Protein AF-C1DAH1-F1 (afdb_monomer)

Mean predicted aligned error: 14.88 Å

Foldseek 3Di:
DDDPDPCVVVVVVVPDDDDDDDDDPPPPVCVVVVCCPPPPNCVPPPDDPPPPVVVVVPPVDPDPPPPPQDPVNVVVVVVVVVVVVVLVVLLCVLLPPQDLADDVPDQLEDPQLLLQCVLQLCLLLVQDPPVDPCLSVQLSVLLRVVLNPDPSVVSNVSSVLSSCCSRVCCCCVVLVADRSVPRDSVSSNSSLVSLCPDPDVVSNVSSVSSSCSSCCSQLVDPVNCVSSVHPHDPVVVVVVVVPD

Structure (mmCIF, N/CA/C/O backbone):
data_AF-C1DAH1-F1
#
_entry.id   AF-C1DAH1-F1
#
loop_
_atom_site.group_PDB
_atom_site.id
_atom_site.type_symbol
_atom_site.label_atom_id
_atom_site.label_alt_id
_atom_site.label_comp_id
_atom_site.label_asym_id
_atom_site.label_entity_id
_atom_site.label_seq_id
_atom_site.pdbx_PDB_ins_code
_atom_site.Cartn_x
_atom_site.Cartn_y
_atom_site.Cartn_z
_atom_site.occupancy
_atom_site.B_iso_or_equiv
_atom_site.auth_seq_id
_atom_site.auth_comp_id
_atom_site.auth_asym_id
_atom_site.auth_atom_id
_atom_site.pdbx_PDB_model_num
ATOM 1 N N . MET A 1 1 ? -28.171 4.645 -11.385 1.00 35.56 1 MET A N 1
ATOM 2 C CA . MET A 1 1 ? -27.123 5.383 -10.639 1.00 35.56 1 MET A CA 1
ATOM 3 C C . MET A 1 1 ? -25.796 5.189 -11.363 1.00 35.56 1 MET A C 1
ATOM 5 O O . MET A 1 1 ? -25.385 4.038 -11.491 1.00 35.56 1 MET A O 1
ATOM 9 N N . PRO A 1 2 ? -25.171 6.231 -11.937 1.00 39.50 2 PRO A N 1
ATOM 10 C CA . PRO A 1 2 ? -24.043 6.023 -12.833 1.00 39.50 2 PRO A CA 1
ATOM 11 C C . PRO A 1 2 ? -22.777 5.711 -12.028 1.00 39.50 2 PRO A C 1
ATOM 13 O O . PRO A 1 2 ? -22.355 6.474 -11.161 1.00 39.50 2 PRO A O 1
ATOM 16 N N . ARG A 1 3 ? -22.179 4.554 -12.320 1.00 40.88 3 ARG A N 1
ATOM 17 C CA . ARG A 1 3 ? -20.854 4.149 -11.847 1.00 40.88 3 ARG A CA 1
ATOM 18 C C . ARG A 1 3 ? -19.829 5.119 -12.437 1.00 40.88 3 ARG A C 1
ATOM 20 O O . ARG A 1 3 ? -19.580 5.081 -13.638 1.00 40.88 3 ARG A O 1
ATOM 27 N N . THR A 1 4 ? -19.234 5.979 -11.614 1.00 41.09 4 THR A N 1
ATOM 28 C CA . THR A 1 4 ? -18.055 6.759 -12.014 1.00 41.09 4 THR A CA 1
ATOM 29 C C . THR A 1 4 ? -16.872 5.806 -12.167 1.00 41.09 4 THR A C 1
ATOM 31 O O . THR A 1 4 ? -16.157 5.497 -11.216 1.00 41.09 4 THR A O 1
ATOM 34 N N . THR A 1 5 ? -16.708 5.280 -13.379 1.00 48.88 5 THR A N 1
ATOM 35 C CA . THR A 1 5 ? -15.486 4.629 -13.858 1.00 48.88 5 THR A CA 1
ATOM 36 C C . THR A 1 5 ? -14.329 5.635 -13.844 1.00 48.88 5 THR A C 1
ATOM 38 O O . THR A 1 5 ? -14.557 6.841 -13.949 1.00 48.88 5 THR A O 1
ATOM 41 N N . CYS A 1 6 ? -13.078 5.151 -13.804 1.00 50.09 6 CYS A N 1
ATOM 42 C CA . CYS A 1 6 ? -11.819 5.921 -13.935 1.00 50.09 6 CYS A CA 1
ATOM 43 C C . CYS A 1 6 ? -11.732 6.872 -15.156 1.00 50.09 6 CYS A C 1
ATOM 45 O O . CYS A 1 6 ? -10.712 7.516 -15.381 1.00 50.09 6 CYS A O 1
ATOM 47 N N . ARG A 1 7 ? -12.793 6.969 -15.960 1.00 42.25 7 ARG A N 1
ATOM 48 C CA . ARG A 1 7 ? -12.894 7.687 -17.227 1.00 42.25 7 ARG A CA 1
ATOM 49 C C . ARG A 1 7 ? -13.099 9.201 -17.080 1.00 42.25 7 ARG A C 1
ATOM 51 O O . ARG A 1 7 ? -12.910 9.912 -18.058 1.00 42.25 7 ARG A O 1
ATOM 58 N N . SER A 1 8 ? -13.389 9.725 -15.885 1.00 35.88 8 SER A N 1
ATOM 59 C CA . SER A 1 8 ? -13.494 11.187 -15.684 1.00 35.88 8 SER A CA 1
ATOM 60 C C . SER A 1 8 ? -12.145 11.930 -15.730 1.00 35.88 8 SER A C 1
ATOM 62 O O . SER A 1 8 ? -12.124 13.149 -15.602 1.00 35.88 8 SER A O 1
ATOM 64 N N . ALA A 1 9 ? -11.026 11.223 -15.929 1.00 38.41 9 ALA A N 1
ATOM 65 C CA . ALA A 1 9 ? -9.720 11.828 -16.200 1.00 38.41 9 ALA A CA 1
ATOM 66 C C . ALA A 1 9 ? -9.474 12.095 -17.703 1.00 38.41 9 ALA A C 1
ATOM 68 O O . ALA A 1 9 ? -8.612 12.894 -18.046 1.00 38.41 9 ALA A O 1
ATOM 69 N N . ALA A 1 10 ? -10.240 11.475 -18.612 1.00 34.94 10 ALA A N 1
ATOM 70 C CA . ALA A 1 10 ? -10.037 11.627 -20.058 1.00 34.94 10 ALA A CA 1
ATOM 71 C C . ALA A 1 10 ? -10.672 12.909 -20.636 1.00 34.94 10 ALA A C 1
ATOM 73 O O . ALA A 1 10 ? -10.224 13.414 -21.662 1.00 34.94 10 ALA A O 1
ATOM 74 N N . SER A 1 11 ? -11.689 13.472 -19.978 1.00 35.47 11 SER A N 1
ATOM 75 C CA . SER A 1 11 ? -12.236 14.799 -20.306 1.00 35.47 11 SER A CA 1
ATOM 76 C C . SER A 1 11 ? -11.353 15.940 -19.789 1.00 35.47 11 SER A C 1
ATOM 78 O O . SER A 1 11 ? -11.315 16.994 -20.415 1.00 35.47 11 SER A O 1
ATOM 80 N N . ALA A 1 12 ? -10.577 15.714 -18.724 1.00 36.00 12 ALA A N 1
ATOM 81 C CA . ALA A 1 12 ? -9.594 16.678 -18.225 1.00 36.00 12 ALA A CA 1
ATOM 82 C C . ALA A 1 12 ? -8.364 16.815 -19.143 1.00 36.00 12 ALA A C 1
ATOM 84 O O . ALA A 1 12 ? -7.709 17.848 -19.122 1.00 36.00 12 ALA A O 1
ATOM 85 N N . LEU A 1 13 ? -8.077 15.817 -19.988 1.00 37.50 13 LEU A N 1
ATOM 86 C CA . LEU A 1 13 ? -6.920 15.814 -20.896 1.00 37.50 13 LEU A CA 1
ATOM 87 C C . LEU A 1 13 ? -7.170 16.507 -22.248 1.00 37.50 13 LEU A C 1
ATOM 89 O O . LEU A 1 13 ? -6.223 16.751 -22.983 1.00 37.50 13 LEU A O 1
ATOM 93 N N . ARG A 1 14 ? -8.418 16.875 -22.576 1.00 37.31 14 ARG A N 1
ATOM 94 C CA . ARG A 1 14 ? -8.735 17.678 -23.777 1.00 37.31 14 ARG A CA 1
ATOM 95 C C . ARG A 1 14 ? -8.700 19.193 -23.542 1.00 37.31 14 ARG A C 1
ATOM 97 O O . ARG A 1 14 ? -8.846 19.947 -24.494 1.00 37.31 14 ARG A O 1
ATOM 104 N N . ALA A 1 15 ? -8.496 19.628 -22.298 1.00 34.19 15 ALA A N 1
ATOM 105 C CA . ALA A 1 15 ? -8.391 21.037 -21.909 1.00 34.19 15 ALA A CA 1
ATOM 106 C C . ALA A 1 15 ? -6.936 21.516 -21.719 1.00 34.19 15 ALA A C 1
ATOM 108 O O . ALA A 1 15 ? -6.709 22.657 -21.327 1.00 34.19 15 ALA A O 1
ATOM 109 N N . TRP A 1 16 ? -5.945 20.657 -21.981 1.00 30.38 16 TRP A N 1
ATOM 110 C CA . TRP A 1 16 ? -4.530 21.006 -21.867 1.00 30.38 16 TRP A CA 1
ATOM 111 C C . TRP A 1 16 ? -4.066 21.652 -23.173 1.00 30.38 16 TRP A C 1
ATOM 113 O O . TRP A 1 16 ? -3.585 20.985 -24.086 1.00 30.38 16 TRP A O 1
ATOM 123 N N . GLY A 1 17 ? -4.282 22.965 -23.270 1.00 34.38 17 GLY A N 1
ATOM 124 C CA . GLY A 1 17 ? -3.568 23.820 -24.217 1.00 34.38 17 GLY A CA 1
ATOM 125 C C . GLY A 1 17 ? -2.068 23.906 -23.883 1.00 34.38 17 GLY A C 1
ATOM 126 O O . GLY A 1 17 ? -1.638 23.391 -22.847 1.00 34.38 17 GLY A O 1
ATOM 127 N N . PRO A 1 18 ? -1.259 24.540 -24.753 1.00 29.52 18 PRO A N 1
ATOM 128 C CA . PRO A 1 18 ? 0.196 24.572 -24.623 1.00 29.52 18 PRO A CA 1
ATOM 129 C C . PRO A 1 18 ? 0.635 25.145 -23.271 1.00 29.52 18 PRO A C 1
ATOM 131 O O . PRO A 1 18 ? 0.098 26.147 -22.791 1.00 29.52 18 PRO A O 1
ATOM 134 N N . ILE A 1 19 ? 1.616 24.475 -22.663 1.00 38.69 19 ILE A N 1
ATOM 135 C CA . ILE A 1 19 ? 2.128 24.751 -21.320 1.00 38.69 19 ILE A CA 1
ATOM 136 C C . ILE A 1 19 ? 2.818 26.115 -21.332 1.00 38.69 19 ILE A C 1
ATOM 138 O O . ILE A 1 19 ? 3.983 26.249 -21.689 1.00 38.69 19 ILE A O 1
ATOM 142 N N . THR A 1 20 ? 2.078 27.138 -20.923 1.00 30.84 20 THR A N 1
ATOM 143 C CA . THR A 1 20 ? 2.639 28.408 -20.473 1.00 30.84 20 THR A CA 1
ATOM 144 C C . THR A 1 20 ? 2.372 28.524 -18.982 1.00 30.84 20 THR A C 1
ATOM 146 O O . THR A 1 20 ? 1.257 28.316 -18.504 1.00 30.84 20 THR A O 1
ATOM 149 N N . ALA A 1 21 ? 3.441 28.781 -18.236 1.00 35.91 21 ALA A N 1
ATOM 150 C CA . ALA A 1 21 ? 3.431 28.881 -16.791 1.00 35.91 21 ALA A CA 1
ATOM 151 C C . ALA A 1 21 ? 2.471 29.990 -16.327 1.00 35.91 21 ALA A C 1
ATOM 153 O O . ALA A 1 21 ? 2.740 31.177 -16.505 1.00 35.91 21 ALA A O 1
ATOM 154 N N . ARG A 1 22 ? 1.360 29.602 -15.694 1.00 28.16 22 ARG A N 1
ATOM 155 C CA . ARG A 1 22 ? 0.566 30.466 -14.814 1.00 28.16 22 ARG A CA 1
ATOM 156 C C . ARG A 1 22 ? 0.182 29.701 -13.542 1.00 28.16 22 ARG A C 1
ATOM 158 O O . ARG A 1 22 ? -0.128 28.513 -13.627 1.00 28.16 22 ARG A O 1
ATOM 165 N N . PRO A 1 23 ? 0.231 30.353 -12.366 1.00 39.88 23 PRO A N 1
ATOM 166 C CA . PRO A 1 23 ? 0.010 29.710 -11.081 1.00 39.88 23 PRO A CA 1
ATOM 167 C C . PRO A 1 23 ? -1.493 29.511 -10.874 1.00 39.88 23 PRO A C 1
ATOM 169 O O . PRO A 1 23 ? -2.259 30.469 -10.872 1.00 39.88 23 PRO A O 1
ATOM 172 N N . GLY A 1 24 ? -1.919 28.262 -10.726 1.00 28.97 24 GLY A N 1
ATOM 173 C CA . GLY A 1 24 ? -3.328 27.916 -10.560 1.00 28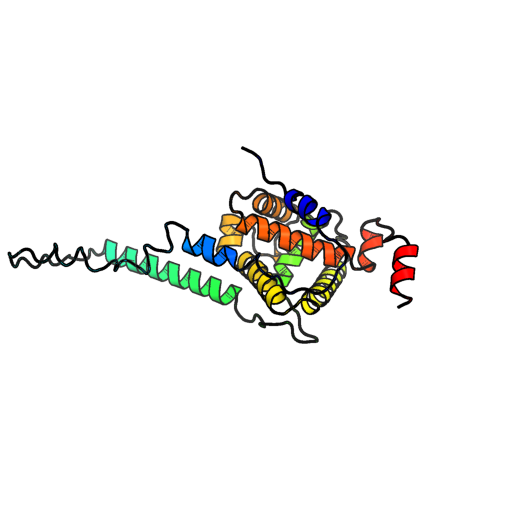.97 24 GLY A CA 1
ATOM 174 C C . GLY A 1 24 ? -3.476 26.527 -9.960 1.00 28.97 24 GLY A C 1
ATOM 175 O O . GLY A 1 24 ? -3.752 25.565 -10.667 1.00 28.97 24 GLY A O 1
ATOM 176 N N . PHE A 1 25 ? -3.262 26.424 -8.648 1.00 32.62 25 PHE A N 1
ATOM 177 C CA . PHE A 1 25 ? -3.521 25.226 -7.843 1.00 32.62 25 PHE A CA 1
ATOM 178 C C . PHE A 1 25 ? -4.827 25.404 -7.047 1.00 32.62 25 PHE A C 1
ATOM 180 O O . PHE A 1 25 ? -4.849 25.314 -5.825 1.00 32.62 25 PHE A O 1
ATOM 187 N N . ASP A 1 26 ? -5.943 25.631 -7.742 1.00 35.69 26 ASP A N 1
ATOM 188 C CA . ASP A 1 26 ? -7.276 25.757 -7.126 1.00 35.69 26 ASP A CA 1
ATOM 189 C C . ASP A 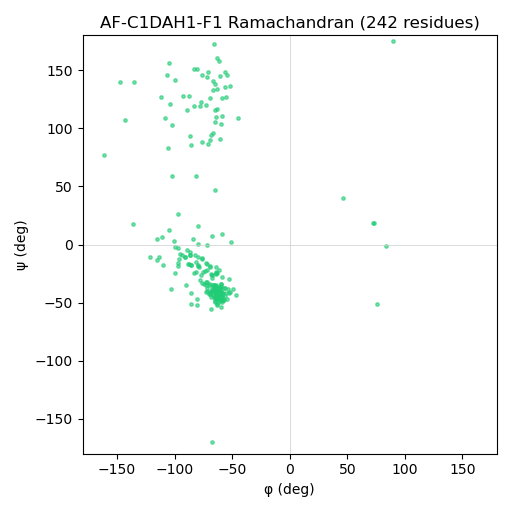1 26 ? -8.086 24.452 -7.158 1.00 35.69 26 ASP A C 1
ATOM 191 O O . ASP A 1 26 ? -9.310 24.453 -7.149 1.00 35.69 26 ASP A O 1
ATOM 195 N N . THR A 1 27 ? -7.444 23.282 -7.199 1.00 38.19 27 THR A N 1
ATOM 196 C CA . THR A 1 27 ? -8.184 21.997 -7.243 1.00 38.19 27 THR A CA 1
ATOM 197 C C . THR A 1 27 ? -8.011 21.129 -5.993 1.00 38.19 27 THR A C 1
ATOM 199 O O . THR A 1 27 ? -8.802 20.215 -5.782 1.00 38.19 27 THR A O 1
ATOM 202 N N . PHE A 1 28 ? -7.083 21.455 -5.086 1.00 33.03 28 PHE A N 1
ATOM 203 C CA . PHE A 1 28 ? -6.920 20.730 -3.810 1.00 33.03 28 PHE A CA 1
ATOM 204 C C . PHE A 1 28 ? -7.206 21.571 -2.551 1.00 33.03 28 PHE A C 1
ATOM 206 O O . PHE A 1 28 ? -7.480 21.010 -1.489 1.00 33.03 28 PHE A O 1
ATOM 213 N N . SER A 1 29 ? -7.302 22.899 -2.670 1.00 35.06 29 SER A N 1
ATOM 214 C CA . SER A 1 29 ? -7.817 23.806 -1.628 1.00 35.06 29 SER A CA 1
ATOM 215 C C . SER A 1 29 ? -9.326 23.627 -1.368 1.00 35.06 29 SER A C 1
ATOM 217 O O . SER A 1 29 ? -9.792 23.818 -0.242 1.00 35.06 29 SER A O 1
ATOM 219 N N . HIS A 1 30 ? -10.098 23.151 -2.352 1.00 31.88 30 HIS A N 1
ATOM 220 C CA . HIS A 1 30 ? -11.541 22.908 -2.205 1.00 31.88 30 HIS A CA 1
ATOM 221 C C . HIS A 1 30 ? -11.903 21.646 -1.405 1.00 31.88 30 HIS A C 1
ATOM 223 O O . HIS A 1 30 ? -13.043 21.516 -0.956 1.00 31.88 30 HIS A O 1
ATOM 229 N N . LEU A 1 31 ? -10.956 20.746 -1.117 1.00 35.69 31 LEU A N 1
ATOM 230 C CA . LEU A 1 31 ? -11.224 19.598 -0.239 1.00 35.69 31 LEU A CA 1
ATOM 231 C C . LEU A 1 31 ? -11.197 19.967 1.253 1.00 35.69 31 LEU A C 1
ATOM 233 O O . LEU A 1 31 ? -11.850 19.294 2.053 1.00 35.69 31 LEU A O 1
ATOM 237 N N . ARG A 1 32 ? -10.590 21.108 1.623 1.00 36.62 32 ARG A N 1
ATOM 238 C CA . ARG A 1 32 ? -10.845 21.735 2.933 1.00 36.62 32 ARG A CA 1
ATOM 239 C C . ARG A 1 32 ? -12.292 22.213 3.050 1.00 36.62 32 ARG A C 1
ATOM 241 O O . ARG A 1 32 ? -12.878 22.063 4.116 1.00 36.62 32 ARG A O 1
ATOM 248 N N . ALA A 1 33 ? -12.896 22.717 1.969 1.00 34.69 33 ALA A N 1
ATOM 249 C CA . ALA A 1 33 ? -14.299 23.135 1.968 1.00 34.69 33 ALA A CA 1
ATOM 250 C C . ALA A 1 33 ? -15.268 21.942 2.017 1.00 34.69 33 ALA A C 1
ATOM 252 O O . ALA A 1 33 ? -16.300 22.036 2.669 1.00 34.69 33 ALA A O 1
ATOM 253 N N . VAL A 1 34 ? -14.922 20.791 1.429 1.00 37.72 34 VAL A N 1
ATOM 254 C CA . VAL A 1 34 ? -15.726 19.557 1.545 1.00 37.72 34 VAL A CA 1
ATOM 255 C C . VAL A 1 34 ? -15.668 18.965 2.963 1.00 37.72 34 VAL A C 1
ATOM 257 O O . VAL A 1 34 ? -16.686 18.487 3.463 1.00 37.72 34 VAL A O 1
ATOM 260 N N . PHE A 1 35 ? -14.535 19.067 3.667 1.00 38.22 35 PHE A N 1
ATOM 261 C CA . PHE A 1 35 ? -14.473 18.718 5.093 1.00 38.22 35 PHE A CA 1
ATOM 262 C C . PHE A 1 35 ? -15.141 19.770 5.998 1.00 38.22 35 PHE A C 1
ATOM 264 O O . PHE A 1 35 ? -15.798 19.392 6.969 1.00 38.22 35 PHE A O 1
ATOM 271 N N . ALA A 1 36 ? -15.079 21.059 5.643 1.00 37.81 36 ALA A N 1
ATOM 272 C CA . ALA A 1 36 ? -15.753 22.150 6.358 1.00 37.81 36 ALA A CA 1
ATOM 273 C C . ALA A 1 36 ? -17.278 22.224 6.112 1.00 37.81 36 ALA A C 1
ATOM 275 O O . ALA A 1 36 ? -17.999 22.746 6.957 1.00 37.81 36 ALA A O 1
ATOM 276 N N . GLN A 1 37 ? -17.781 21.682 4.995 1.00 38.53 37 GLN A N 1
ATOM 277 C CA . GLN A 1 37 ? -19.214 21.584 4.661 1.00 38.53 37 GLN A CA 1
ATOM 278 C C . GLN A 1 37 ? -19.814 20.202 4.953 1.00 38.53 37 GLN A C 1
ATOM 280 O O . GLN A 1 37 ? -21.020 19.995 4.798 1.00 38.53 37 GLN A O 1
ATOM 285 N N . SER A 1 38 ? -19.011 19.239 5.413 1.00 32.53 38 SER A N 1
ATOM 286 C CA . SER A 1 38 ?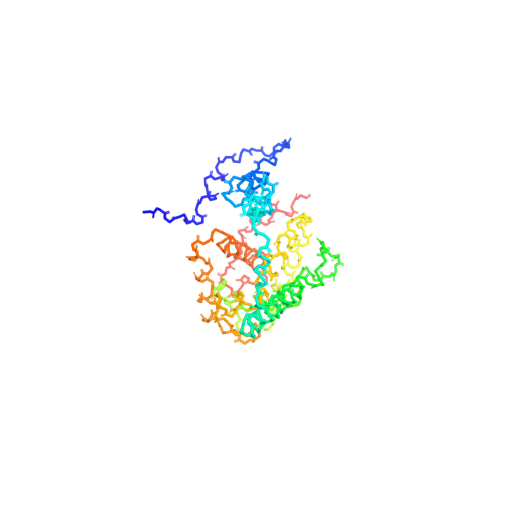 -19.568 18.023 5.989 1.00 32.53 38 SER A CA 1
ATOM 287 C C . SER A 1 38 ? -20.354 18.404 7.248 1.00 32.53 38 SER A C 1
ATOM 289 O O . SER A 1 38 ? -19.863 19.140 8.106 1.00 32.53 38 SER A O 1
ATOM 291 N N . ARG A 1 39 ? -21.569 17.867 7.406 1.00 43.78 39 ARG A N 1
ATOM 292 C CA . ARG A 1 39 ? -22.415 18.013 8.614 1.00 43.78 39 ARG A CA 1
ATOM 293 C C . ARG A 1 39 ? -21.763 17.499 9.920 1.00 43.78 39 ARG A C 1
ATOM 295 O O . ARG A 1 39 ? -22.435 17.412 10.939 1.00 43.78 39 ARG A O 1
ATOM 302 N N . TRP A 1 40 ? -20.476 17.156 9.874 1.00 40.34 40 TRP A N 1
ATOM 303 C CA . TRP A 1 40 ? -19.636 16.654 10.953 1.00 40.34 40 TRP A CA 1
ATOM 304 C C . TRP A 1 40 ? -18.559 17.663 11.402 1.00 40.34 40 TRP A C 1
ATOM 306 O O . TRP A 1 40 ? -18.024 17.512 12.495 1.00 40.34 40 TRP A O 1
ATOM 316 N N . GLY A 1 41 ? -18.240 18.695 10.604 1.00 33.31 41 GLY A N 1
ATOM 317 C CA . GLY A 1 41 ? -17.143 19.637 10.890 1.00 33.31 41 GLY A CA 1
ATOM 318 C C . GLY A 1 41 ? -17.539 20.871 11.711 1.00 33.31 41 GLY A C 1
ATOM 319 O O . GLY A 1 41 ? -16.776 21.322 12.562 1.00 33.31 41 GLY A O 1
ATOM 320 N N . THR A 1 42 ? -18.747 21.407 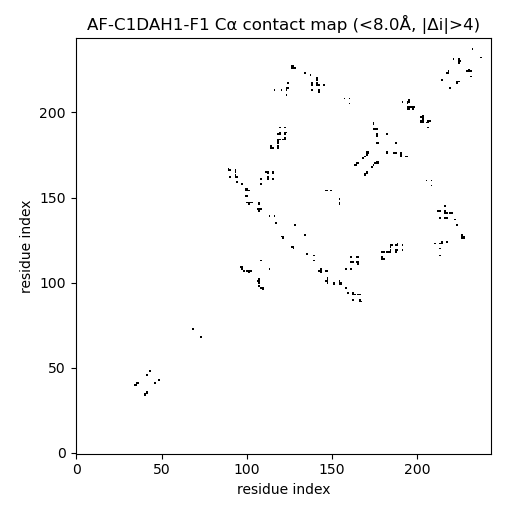11.521 1.00 39.38 42 THR A N 1
ATOM 321 C CA . THR A 1 42 ? -19.211 22.608 12.244 1.00 39.38 42 THR A CA 1
ATOM 322 C C . THR A 1 42 ? -19.896 22.301 13.574 1.00 39.38 42 THR A C 1
ATOM 324 O O . THR A 1 42 ? -19.960 23.173 14.437 1.00 39.38 42 THR A O 1
ATOM 327 N N . SER A 1 43 ? -20.331 21.060 13.818 1.00 36.81 43 SER A N 1
ATOM 328 C CA . SER A 1 43 ? -20.897 20.687 15.122 1.00 36.81 43 SER A CA 1
ATOM 329 C C . SER A 1 43 ? -19.837 20.436 16.195 1.00 36.81 43 SER A C 1
ATOM 331 O O . SER A 1 43 ? -20.174 20.452 17.374 1.00 36.81 43 SER A O 1
ATOM 333 N N . TRP A 1 44 ? -18.577 20.186 15.816 1.00 37.12 44 TRP A N 1
ATOM 334 C CA . TRP A 1 44 ? -17.530 19.815 16.776 1.00 37.12 44 TRP A CA 1
ATOM 335 C C . TRP A 1 44 ? -16.650 20.991 17.226 1.00 37.12 44 TRP A C 1
ATOM 337 O O . TRP A 1 44 ? -16.034 20.904 18.281 1.00 37.12 44 TRP A O 1
ATOM 347 N N . MET A 1 45 ? -16.634 22.111 16.486 1.00 34.78 45 MET A N 1
ATOM 348 C CA . MET A 1 45 ? -15.846 23.301 16.859 1.00 34.78 45 MET A CA 1
ATOM 349 C C . MET A 1 45 ? -16.647 24.603 17.047 1.00 34.78 45 MET A C 1
ATOM 351 O O . MET A 1 45 ? -16.097 25.543 17.610 1.00 34.78 45 MET A O 1
ATOM 355 N N . ALA A 1 46 ? -17.934 24.682 16.670 1.00 45.97 46 ALA A N 1
ATOM 356 C CA . ALA A 1 46 ? -18.736 25.914 16.817 1.00 45.97 46 ALA A CA 1
ATOM 357 C C . ALA A 1 46 ? -19.928 25.812 17.793 1.00 45.97 46 ALA A C 1
ATOM 359 O O . ALA A 1 46 ? -20.695 26.759 17.948 1.00 45.97 46 ALA A O 1
ATOM 360 N N . GLY A 1 47 ? -20.089 24.691 18.495 1.00 41.31 47 GLY A N 1
ATOM 361 C CA . GLY A 1 47 ? -21.094 24.552 19.544 1.00 41.31 47 GLY A CA 1
ATOM 362 C C . GLY A 1 47 ? -20.535 23.717 20.675 1.00 41.31 47 GLY A C 1
ATOM 363 O O . GLY A 1 47 ? -20.386 22.513 20.515 1.00 41.31 47 GLY A O 1
ATOM 364 N N . ALA A 1 48 ? -20.216 24.351 21.804 1.00 37.53 48 ALA A N 1
ATOM 365 C CA . ALA A 1 48 ? -19.735 23.685 23.010 1.00 37.53 48 ALA A CA 1
ATOM 366 C C . ALA A 1 48 ? -20.582 22.429 23.322 1.00 37.53 48 ALA A C 1
ATOM 368 O O . ALA A 1 48 ? -21.729 22.577 23.765 1.00 37.53 48 ALA A O 1
ATOM 369 N N . PRO A 1 49 ? -20.064 21.191 23.163 1.00 46.41 49 PRO A N 1
ATOM 370 C CA . PRO A 1 49 ? -20.862 19.990 23.402 1.00 46.41 49 PRO A CA 1
ATOM 371 C C . PRO A 1 49 ? -20.969 19.654 24.900 1.00 46.41 49 PRO A C 1
ATOM 373 O O . PRO A 1 49 ? -21.366 18.552 25.262 1.00 46.41 49 PRO A O 1
ATOM 376 N N . TYR A 1 50 ? -20.650 20.611 25.778 1.00 41.94 50 TYR A N 1
ATOM 377 C CA . TYR A 1 50 ? -20.662 20.461 27.234 1.00 41.94 50 TYR A CA 1
ATOM 378 C C . TYR A 1 50 ? -21.294 21.650 27.984 1.00 41.94 50 TYR A C 1
ATOM 380 O O . TYR A 1 50 ? -21.100 21.792 29.183 1.00 41.94 50 TYR A O 1
ATOM 388 N N . GLY A 1 51 ? -22.070 22.511 27.311 1.00 38.56 51 GLY A N 1
ATOM 389 C CA . GLY A 1 51 ? -22.671 23.695 27.953 1.00 38.56 51 GLY A CA 1
ATOM 390 C C . GLY A 1 51 ? -24.159 23.580 28.300 1.00 38.56 51 GLY A C 1
ATOM 391 O O . GLY A 1 51 ? -24.593 24.041 29.350 1.00 38.56 51 GLY A O 1
ATOM 392 N N . LYS A 1 52 ? -24.975 22.948 27.444 1.00 38.44 52 LYS A N 1
ATOM 393 C CA . LYS A 1 52 ? -26.447 23.054 27.558 1.00 38.44 52 LYS A CA 1
ATOM 394 C C . LYS A 1 52 ? -27.141 21.926 28.324 1.00 38.44 52 LYS A C 1
ATOM 396 O O . LYS A 1 52 ? -28.324 22.037 28.618 1.00 38.44 52 LYS A O 1
ATOM 401 N N . ARG A 1 53 ? -26.421 20.861 28.690 1.00 43.44 53 ARG A N 1
ATOM 402 C CA . ARG A 1 53 ? -26.947 19.804 29.580 1.00 43.44 53 ARG A CA 1
ATOM 403 C C . ARG A 1 53 ? -26.550 19.969 31.043 1.00 43.44 53 ARG A C 1
ATOM 405 O O . ARG A 1 53 ? -27.211 19.394 31.897 1.00 43.44 53 ARG A O 1
ATOM 412 N N . VAL A 1 54 ? -25.549 20.797 31.341 1.00 43.66 54 VAL A N 1
ATOM 413 C CA . VAL A 1 54 ? -25.165 21.099 32.730 1.00 43.66 54 VAL A CA 1
ATOM 414 C C . VAL A 1 54 ? -26.142 22.102 33.358 1.00 43.66 54 VAL A C 1
ATOM 416 O O . VAL A 1 54 ? -26.466 21.990 34.532 1.00 43.66 54 VAL A O 1
ATOM 419 N N . GLN A 1 55 ? -26.736 22.999 32.563 1.00 40.53 55 GLN A N 1
ATOM 420 C CA . GLN A 1 55 ? -27.773 23.920 33.052 1.00 40.53 55 GLN A CA 1
ATOM 421 C C . GLN A 1 55 ? -29.132 23.254 33.321 1.00 40.53 55 GLN A C 1
ATOM 423 O O . GLN A 1 55 ? -29.877 23.742 34.158 1.00 40.53 55 GLN A O 1
ATOM 428 N N . ALA A 1 56 ? -29.430 22.107 32.698 1.00 41.78 56 ALA A N 1
ATOM 429 C CA . ALA A 1 56 ? -30.606 21.295 33.040 1.00 41.78 56 ALA A CA 1
ATOM 430 C C . ALA A 1 56 ? -30.378 20.381 34.265 1.00 41.78 56 ALA A C 1
ATOM 432 O O . ALA A 1 56 ? -31.320 19.768 34.762 1.00 41.78 56 ALA A O 1
ATOM 433 N N . LEU A 1 57 ? -29.131 20.285 34.741 1.00 47.28 57 LEU A N 1
ATOM 434 C CA . LEU A 1 57 ? -28.748 19.575 35.966 1.00 47.28 57 LEU A CA 1
ATOM 435 C C . LEU A 1 57 ? -28.706 20.491 37.195 1.00 47.28 57 LEU A C 1
ATOM 437 O O . LEU A 1 57 ? -28.649 19.991 38.313 1.00 47.28 57 LEU A O 1
ATOM 441 N N . LEU A 1 58 ? -28.833 21.807 37.011 1.00 48.78 58 LEU A N 1
ATOM 442 C CA . LEU A 1 58 ? -29.177 22.750 38.076 1.00 48.78 58 LEU A CA 1
ATOM 443 C C . LEU A 1 58 ? -30.697 22.740 38.281 1.00 48.78 58 LEU A C 1
ATOM 445 O O . LEU A 1 58 ? -31.391 23.740 38.117 1.00 48.78 58 LEU A O 1
ATOM 449 N N . ARG A 1 59 ? -31.224 21.558 38.607 1.00 53.69 59 ARG A N 1
ATOM 450 C CA . ARG A 1 59 ? -32.518 21.449 39.275 1.00 53.69 59 ARG A CA 1
ATOM 451 C C . ARG A 1 59 ? -32.322 22.059 40.671 1.00 53.69 59 ARG A C 1
ATOM 453 O O . ARG A 1 59 ? -31.336 21.703 41.313 1.00 53.69 59 ARG A O 1
ATOM 460 N N . PRO A 1 60 ? -33.205 22.945 41.157 1.00 53.38 60 PRO A N 1
ATOM 461 C CA . PRO A 1 60 ? -33.054 23.583 42.469 1.00 53.38 60 PRO A CA 1
ATOM 462 C C . PRO A 1 60 ? -33.201 22.620 43.662 1.00 53.38 60 PRO A C 1
ATOM 464 O O . PRO A 1 60 ? -33.152 23.056 44.806 1.00 53.38 60 PRO A O 1
ATOM 467 N N . ASP A 1 61 ? -33.295 21.313 43.417 1.00 56.22 61 ASP A N 1
ATOM 468 C CA . ASP A 1 61 ? -33.406 20.301 44.455 1.00 56.22 61 ASP A CA 1
ATOM 469 C C . ASP A 1 61 ? -32.088 19.526 44.518 1.00 56.22 61 ASP A C 1
ATOM 471 O O . ASP A 1 61 ? -31.750 18.770 43.604 1.00 56.22 61 ASP A O 1
ATOM 475 N N . GLY A 1 62 ? -31.329 19.752 45.592 1.00 55.12 62 GLY A N 1
ATOM 476 C CA . GLY A 1 62 ? -29.989 19.223 45.867 1.00 55.12 62 GLY A CA 1
ATOM 477 C C . GLY A 1 62 ? -29.889 17.703 46.055 1.00 55.12 62 GLY A C 1
ATOM 478 O O . GLY A 1 62 ? -29.227 17.235 46.977 1.00 55.12 62 GLY A O 1
ATOM 479 N N . ALA A 1 63 ? -30.503 16.910 45.181 1.00 49.84 63 ALA A N 1
ATOM 480 C CA . ALA A 1 63 ? -30.259 15.481 45.097 1.00 49.84 63 ALA A CA 1
ATOM 481 C C . ALA A 1 63 ? -29.065 15.232 44.165 1.00 49.84 63 ALA A C 1
ATOM 483 O O . ALA A 1 63 ? -29.214 15.109 42.946 1.00 49.84 63 ALA A O 1
ATOM 484 N N . LEU A 1 64 ? -27.865 15.142 44.748 1.00 46.03 64 LEU A N 1
ATOM 485 C CA . LEU A 1 64 ? -26.687 14.593 44.078 1.00 46.03 64 LEU A CA 1
ATOM 486 C C . LEU A 1 64 ? -26.990 13.140 43.695 1.00 46.03 64 LEU A C 1
ATOM 488 O O . LEU A 1 64 ? -26.767 12.210 44.468 1.00 46.03 64 LEU A O 1
ATOM 492 N N . THR A 1 65 ? -27.523 12.931 42.492 1.00 51.69 65 THR A N 1
ATOM 493 C CA . THR A 1 65 ? -27.617 11.600 41.897 1.00 51.69 65 THR A CA 1
ATOM 494 C C . THR A 1 65 ? -26.206 11.178 41.528 1.00 51.69 65 THR A C 1
ATOM 496 O O . THR A 1 65 ? -25.704 11.415 40.431 1.00 51.69 65 THR A O 1
ATOM 499 N N . MET A 1 66 ? -25.529 10.588 42.508 1.00 55.12 66 MET A N 1
ATOM 500 C CA . MET A 1 66 ? -24.248 9.937 42.320 1.00 55.12 66 MET A CA 1
ATOM 501 C C . MET A 1 66 ? -24.480 8.828 41.293 1.00 55.12 66 MET A C 1
ATOM 503 O O . MET A 1 66 ? -25.124 7.819 41.578 1.00 55.12 66 MET A O 1
ATOM 507 N N . THR A 1 67 ? -24.049 9.056 40.052 1.00 64.31 67 THR A N 1
ATOM 508 C CA . THR A 1 67 ? -24.137 8.045 39.000 1.00 64.31 67 THR A CA 1
ATOM 509 C C . THR A 1 67 ? -23.165 6.939 39.373 1.00 64.31 67 THR A C 1
ATOM 511 O O . THR A 1 67 ? -21.963 7.023 39.138 1.00 64.31 67 THR A O 1
ATOM 514 N N . VAL A 1 68 ? -23.681 5.911 40.043 1.00 73.50 68 VAL A N 1
ATOM 515 C CA . VAL A 1 68 ? -22.882 4.757 40.442 1.00 73.50 68 VAL A CA 1
ATOM 516 C C . VAL A 1 68 ? -22.432 4.053 39.165 1.00 73.50 68 VAL A C 1
ATOM 518 O O . VAL A 1 68 ? -23.222 3.398 38.483 1.00 73.50 68 VAL A O 1
ATOM 521 N N . VAL A 1 69 ? -21.156 4.218 38.816 1.00 80.12 69 VAL A N 1
ATOM 522 C CA . VAL A 1 69 ? -20.539 3.520 37.689 1.00 80.12 69 VAL A CA 1
ATOM 523 C C . VAL A 1 69 ? -20.578 2.029 37.992 1.00 80.12 69 VAL A C 1
ATOM 525 O O . VAL A 1 69 ? -19.981 1.543 38.952 1.00 80.12 69 VAL A O 1
ATOM 528 N N . THR A 1 70 ? -21.305 1.278 37.173 1.00 87.38 70 THR A N 1
ATOM 529 C CA . THR A 1 70 ? -21.400 -0.171 37.358 1.00 87.38 70 THR A CA 1
ATOM 530 C C . THR A 1 70 ? -20.074 -0.839 36.986 1.00 87.38 70 THR A C 1
ATOM 532 O O . THR A 1 70 ? -19.394 -0.412 36.050 1.00 87.38 70 THR A O 1
ATOM 535 N N . ARG A 1 71 ? -19.722 -1.958 37.641 1.00 90.50 71 ARG A N 1
ATOM 536 C CA . ARG A 1 71 ? -18.527 -2.765 37.290 1.00 90.50 71 ARG A CA 1
ATOM 537 C C . ARG A 1 71 ? -18.457 -3.074 35.788 1.00 90.50 71 ARG A C 1
ATOM 539 O O . ARG A 1 71 ? -17.394 -3.026 35.182 1.00 90.50 71 ARG A O 1
ATOM 546 N N . ARG A 1 72 ? -19.613 -3.336 35.167 1.00 89.94 72 ARG A N 1
ATOM 547 C CA . ARG A 1 72 ? -19.730 -3.599 33.725 1.00 89.94 72 ARG A CA 1
ATOM 548 C C . ARG A 1 72 ? -19.397 -2.374 32.870 1.00 89.94 72 ARG A C 1
ATOM 550 O O . ARG A 1 72 ? -18.779 -2.540 31.827 1.00 89.94 72 ARG A O 1
ATOM 557 N N . GLN A 1 73 ? -19.803 -1.169 33.273 1.00 86.75 73 GLN A N 1
ATOM 558 C CA . GLN A 1 73 ? -19.444 0.066 32.565 1.00 86.75 73 GLN A CA 1
ATOM 559 C C . GLN A 1 73 ? -17.948 0.357 32.671 1.00 86.75 73 GLN A C 1
ATOM 561 O O . GLN A 1 73 ? -17.346 0.701 31.660 1.00 86.75 73 GLN A O 1
ATOM 566 N N . LEU A 1 74 ? -17.341 0.137 33.843 1.00 90.94 74 LEU A N 1
ATOM 567 C CA . LEU A 1 74 ? -15.895 0.280 34.022 1.00 90.94 74 LEU A CA 1
ATOM 568 C C . LEU A 1 74 ? -15.119 -0.698 33.124 1.00 90.94 74 LEU A C 1
ATOM 570 O O . LEU A 1 74 ? -14.223 -0.281 32.399 1.00 90.94 74 LEU A O 1
ATOM 574 N N . LEU A 1 75 ? -15.509 -1.979 33.104 1.00 94.56 75 LEU A N 1
ATOM 575 C CA . LEU A 1 75 ? -14.875 -2.987 32.243 1.00 94.56 75 LEU A CA 1
ATOM 576 C C . LEU A 1 75 ? -15.050 -2.672 30.752 1.00 94.56 75 LEU A C 1
ATOM 578 O O . LEU A 1 75 ? -14.105 -2.811 29.981 1.00 94.56 75 LEU A O 1
ATOM 582 N N . LYS A 1 76 ? -16.233 -2.202 30.339 1.00 92.50 76 LYS A N 1
ATOM 583 C CA . LYS A 1 76 ? -16.478 -1.767 28.955 1.00 92.50 76 LYS A CA 1
ATOM 584 C C . LYS A 1 76 ? -15.627 -0.555 28.579 1.00 92.50 76 LYS A C 1
ATOM 586 O O . LYS A 1 76 ? -15.070 -0.536 27.487 1.00 92.50 76 LYS A O 1
ATOM 591 N N . ALA A 1 77 ? -15.512 0.427 29.471 1.00 91.56 77 ALA A N 1
ATOM 592 C CA . ALA A 1 77 ? -14.690 1.612 29.254 1.00 91.56 77 ALA A CA 1
ATOM 593 C C . ALA A 1 77 ? -13.198 1.254 29.165 1.00 91.56 77 ALA A C 1
ATOM 595 O O . ALA A 1 77 ? -12.523 1.698 28.241 1.00 91.56 77 ALA A O 1
ATOM 596 N N . GLY A 1 78 ? -12.705 0.387 30.057 1.00 93.12 78 GLY A N 1
ATOM 597 C CA . GLY A 1 78 ? -11.331 -0.117 30.015 1.00 93.12 78 GLY A CA 1
ATOM 598 C C . GLY A 1 78 ? -11.031 -0.908 28.740 1.00 93.12 78 GLY A C 1
ATOM 599 O O . GLY A 1 78 ? -10.026 -0.653 28.082 1.00 93.12 78 GLY A O 1
ATOM 600 N N . ALA A 1 79 ? -11.933 -1.806 28.333 1.00 95.31 79 ALA A N 1
ATOM 601 C CA . ALA A 1 79 ? -11.793 -2.563 27.089 1.00 95.31 79 ALA A CA 1
ATOM 602 C C . ALA A 1 79 ? -11.793 -1.652 25.848 1.00 95.31 79 ALA A C 1
ATOM 604 O O . ALA A 1 79 ? -10.964 -1.828 24.956 1.00 95.31 79 ALA A O 1
ATOM 605 N N . ALA A 1 80 ? -12.680 -0.653 25.800 1.00 93.56 80 ALA A N 1
ATOM 606 C CA . ALA A 1 80 ? -12.724 0.319 24.709 1.00 93.56 80 ALA A CA 1
ATOM 607 C C . ALA A 1 80 ? -11.447 1.175 24.650 1.00 93.56 80 ALA A C 1
ATOM 609 O O . ALA A 1 80 ? -10.890 1.366 23.570 1.00 93.56 80 ALA A O 1
ATOM 610 N N . GLY A 1 81 ? -10.952 1.642 25.801 1.00 94.19 81 GLY A N 1
ATOM 611 C CA . GLY A 1 81 ? -9.697 2.392 25.890 1.00 94.19 81 GLY A CA 1
ATOM 612 C C . GLY A 1 81 ? -8.489 1.563 25.450 1.00 94.19 81 GLY A C 1
ATOM 613 O O . GLY A 1 81 ? -7.682 2.027 24.647 1.00 94.19 81 GLY A O 1
ATOM 614 N N . GLY A 1 82 ? -8.402 0.307 25.897 1.00 95.69 82 GLY A N 1
ATOM 615 C CA . GLY A 1 82 ? -7.352 -0.620 25.475 1.00 95.69 82 GLY A CA 1
ATOM 616 C C . GLY A 1 82 ? -7.365 -0.869 23.965 1.00 95.69 82 GLY A C 1
ATOM 617 O O . GLY A 1 82 ? -6.327 -0.769 23.314 1.00 95.69 82 GLY A O 1
ATOM 618 N N . ALA A 1 83 ? -8.544 -1.108 23.381 1.00 93.94 83 ALA A N 1
ATOM 619 C CA . ALA A 1 83 ? -8.684 -1.272 21.935 1.00 93.94 83 ALA A CA 1
ATOM 620 C C . ALA A 1 83 ? -8.251 -0.014 21.160 1.00 93.94 83 ALA A C 1
ATOM 622 O O . ALA A 1 83 ? -7.564 -0.124 20.144 1.00 93.94 83 ALA A O 1
ATOM 623 N N . ALA A 1 84 ? -8.603 1.179 21.650 1.00 93.56 84 ALA A N 1
ATOM 624 C CA . ALA A 1 84 ? -8.188 2.438 21.037 1.00 93.56 84 ALA A CA 1
ATOM 625 C C . ALA A 1 84 ? -6.660 2.611 21.050 1.00 93.56 84 ALA A C 1
ATOM 627 O O . ALA A 1 84 ? -6.087 2.991 20.031 1.00 93.56 84 ALA A O 1
ATOM 628 N N . LEU A 1 85 ? -5.992 2.275 22.159 1.00 94.25 85 LEU A N 1
ATOM 629 C CA . LEU A 1 85 ? -4.530 2.333 22.260 1.00 94.25 85 LEU A CA 1
ATOM 630 C C . LEU A 1 85 ? -3.843 1.339 21.321 1.00 94.25 85 LEU A C 1
ATOM 632 O O . LEU A 1 85 ? -2.866 1.700 20.671 1.00 94.25 85 LEU A O 1
ATOM 636 N N . VAL A 1 86 ? -4.369 0.117 21.192 1.00 93.88 86 VAL A N 1
ATOM 637 C CA . VAL A 1 86 ? -3.843 -0.873 20.236 1.00 93.88 86 VAL A CA 1
ATOM 638 C C . VAL A 1 86 ? -3.962 -0.360 18.800 1.00 93.88 86 VAL A C 1
ATOM 640 O O . VAL A 1 86 ? -2.992 -0.417 18.044 1.00 93.88 86 VAL A O 1
ATOM 643 N N . LEU A 1 87 ? -5.119 0.192 18.422 1.00 90.56 87 LEU A N 1
ATOM 644 C CA . LEU A 1 87 ? -5.324 0.757 17.085 1.00 90.56 87 LEU A CA 1
ATOM 645 C C . LEU A 1 87 ? -4.413 1.962 16.828 1.00 90.56 87 LEU A C 1
ATOM 647 O O . LEU A 1 87 ? -3.841 2.063 15.743 1.00 90.56 87 LEU A O 1
ATOM 651 N N . ALA A 1 88 ? -4.242 2.841 17.818 1.00 88.56 88 ALA A N 1
ATOM 652 C CA . ALA A 1 88 ? -3.323 3.971 17.735 1.00 88.56 88 ALA A CA 1
ATOM 653 C C . ALA A 1 88 ? -1.866 3.505 17.591 1.00 88.56 88 ALA A C 1
ATOM 655 O O . ALA A 1 88 ? -1.141 4.038 16.756 1.00 88.56 88 ALA A O 1
ATOM 656 N N . GLY A 1 89 ? -1.458 2.472 18.335 1.00 89.12 89 GLY A N 1
ATOM 657 C CA . GLY A 1 89 ? -0.134 1.861 18.220 1.00 89.12 89 GLY A CA 1
ATOM 658 C C . GLY A 1 89 ? 0.113 1.265 16.833 1.00 89.12 89 GLY A C 1
ATOM 659 O O . GLY A 1 89 ? 1.152 1.514 16.228 1.00 89.12 89 GLY A O 1
ATOM 660 N N . TRP A 1 90 ? -0.864 0.547 16.275 1.00 88.38 90 TRP A N 1
ATOM 661 C CA . TRP A 1 90 ? -0.784 0.036 14.904 1.00 88.38 90 TRP A CA 1
ATOM 662 C C . TRP A 1 90 ? -0.724 1.144 13.856 1.00 88.38 90 TRP A C 1
ATOM 664 O O . TRP A 1 90 ? 0.041 1.029 12.900 1.00 88.38 90 TRP A O 1
ATOM 674 N N . TRP A 1 91 ? -1.510 2.209 14.023 1.00 85.44 91 TRP A N 1
ATOM 675 C CA . TRP A 1 91 ? -1.477 3.353 13.118 1.00 85.44 91 TRP A CA 1
ATOM 676 C C . TRP A 1 91 ? -0.109 4.035 13.164 1.00 85.44 91 TRP A C 1
ATOM 678 O O . TRP A 1 91 ? 0.545 4.163 12.129 1.00 85.44 91 TRP A O 1
ATOM 688 N N . ALA A 1 92 ? 0.370 4.360 14.367 1.00 84.31 92 ALA A N 1
ATOM 689 C CA . ALA A 1 92 ? 1.683 4.951 14.583 1.00 84.31 92 ALA A CA 1
ATOM 690 C C . ALA A 1 92 ? 2.784 4.092 13.951 1.00 84.31 92 ALA A C 1
ATOM 692 O O . ALA A 1 92 ? 3.583 4.613 13.179 1.00 84.31 92 ALA A O 1
ATOM 693 N N . GLN A 1 93 ? 2.767 2.774 14.173 1.00 83.56 93 GLN A N 1
ATOM 694 C CA . GLN A 1 93 ? 3.730 1.843 13.585 1.00 83.56 93 GLN A CA 1
ATOM 695 C C . GLN A 1 93 ? 3.657 1.788 12.052 1.00 83.56 93 GLN A C 1
ATOM 697 O O . GLN A 1 93 ? 4.696 1.688 11.403 1.00 83.56 93 GLN A O 1
ATOM 702 N N . SER A 1 94 ? 2.459 1.864 11.464 1.00 79.88 94 SER A N 1
ATOM 703 C CA . SER A 1 94 ? 2.286 1.886 10.003 1.00 79.88 94 SER A CA 1
ATOM 704 C C . SER A 1 94 ? 2.811 3.170 9.353 1.00 79.88 94 SER A C 1
ATOM 706 O O . SER A 1 94 ? 3.207 3.150 8.189 1.00 79.88 94 SER A O 1
ATOM 708 N N . SER A 1 95 ? 2.857 4.266 10.117 1.00 72.31 95 SER A N 1
ATOM 709 C CA . SER A 1 95 ? 3.430 5.554 9.711 1.00 72.31 95 SER A CA 1
ATOM 710 C C . SER A 1 95 ? 4.883 5.776 10.161 1.00 72.31 95 SER A C 1
ATOM 712 O O . SER A 1 95 ? 5.520 6.722 9.701 1.00 72.31 95 SER A O 1
ATOM 714 N N . ALA A 1 96 ? 5.402 4.944 11.069 1.00 69.25 96 ALA A N 1
ATOM 715 C CA . ALA A 1 96 ? 6.704 5.130 11.703 1.00 69.25 96 ALA A CA 1
ATOM 716 C C . ALA A 1 96 ? 7.862 4.853 10.734 1.00 69.25 96 ALA A C 1
ATOM 718 O O . ALA A 1 96 ? 7.792 3.950 9.901 1.00 69.25 96 ALA A O 1
ATOM 719 N N . GLY A 1 97 ? 8.948 5.622 10.875 1.00 61.69 97 GLY A N 1
ATOM 720 C CA . GLY A 1 97 ? 10.156 5.471 10.054 1.00 61.69 97 GLY A CA 1
ATOM 721 C C . GLY A 1 97 ? 10.002 5.961 8.613 1.00 61.69 97 GLY A C 1
ATOM 722 O O . GLY A 1 97 ? 10.781 5.568 7.751 1.00 61.69 97 GLY A O 1
ATOM 723 N N . ARG A 1 98 ? 8.988 6.791 8.335 1.00 64.06 98 ARG A N 1
ATOM 724 C CA . ARG A 1 98 ? 8.761 7.364 7.009 1.00 64.06 98 ARG A CA 1
ATOM 725 C C . ARG A 1 98 ? 9.527 8.680 6.864 1.00 64.06 98 ARG A C 1
ATOM 727 O O . ARG A 1 98 ? 9.193 9.633 7.574 1.00 64.06 98 ARG A O 1
ATOM 734 N N . PRO A 1 99 ? 10.512 8.774 5.959 1.00 61.84 99 PRO A N 1
ATOM 735 C CA . PRO A 1 99 ? 11.123 10.057 5.667 1.00 61.84 99 PRO A CA 1
ATOM 736 C C . PRO A 1 99 ? 10.082 10.955 4.979 1.00 61.84 99 PRO A C 1
ATOM 738 O O . PRO A 1 99 ? 9.263 10.493 4.182 1.00 61.84 99 PRO A O 1
ATOM 741 N N . ALA A 1 100 ? 10.066 12.245 5.326 1.00 66.38 100 ALA A N 1
ATOM 742 C CA . ALA A 1 100 ? 9.126 13.208 4.741 1.00 66.38 100 ALA A CA 1
ATOM 743 C C . ALA A 1 100 ? 9.357 13.405 3.230 1.00 66.38 100 ALA A C 1
ATOM 745 O O . ALA A 1 100 ? 8.443 13.826 2.524 1.00 66.38 100 ALA A O 1
ATOM 746 N N . VAL A 1 101 ? 10.577 13.109 2.775 1.00 77.69 101 VAL A N 1
ATOM 747 C CA . VAL A 1 101 ? 11.074 13.151 1.398 1.00 77.69 101 VAL A CA 1
ATOM 748 C C . VAL A 1 101 ? 12.117 12.043 1.272 1.00 77.69 101 VAL A C 1
ATOM 750 O O . VAL A 1 101 ? 12.900 11.853 2.200 1.00 77.69 101 VAL A O 1
ATOM 753 N N . CYS A 1 102 ? 12.149 11.323 0.156 1.00 82.31 102 CYS A N 1
ATOM 754 C CA . CYS A 1 102 ? 13.187 10.338 -0.114 1.00 82.31 102 CYS A CA 1
ATOM 755 C C . CYS A 1 102 ? 14.564 11.001 -0.107 1.00 82.31 102 CYS A C 1
ATOM 757 O O . CYS A 1 102 ? 14.800 11.955 -0.853 1.00 82.31 102 CYS A O 1
ATOM 759 N N . ALA A 1 103 ? 15.484 10.477 0.698 1.00 79.31 103 ALA A N 1
ATOM 760 C CA . ALA A 1 103 ? 16.876 10.879 0.609 1.00 79.31 103 ALA A CA 1
ATOM 761 C C . ALA A 1 103 ? 17.540 10.212 -0.613 1.00 79.31 103 ALA A C 1
ATOM 763 O O . ALA A 1 103 ? 17.206 9.070 -0.952 1.00 79.31 103 ALA A O 1
ATOM 764 N N . PRO A 1 104 ? 18.486 10.889 -1.289 1.00 74.31 104 PRO A N 1
ATOM 765 C CA . PRO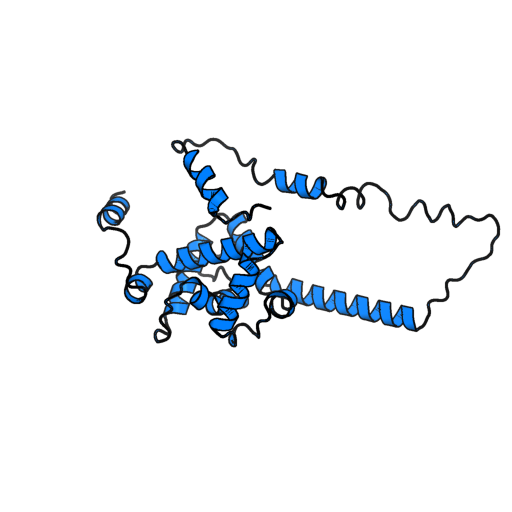 A 1 104 ? 19.270 10.273 -2.352 1.00 74.31 104 PRO A CA 1
ATOM 766 C C . PRO A 1 104 ? 19.976 9.004 -1.854 1.00 74.31 104 PRO A C 1
ATOM 768 O O . PRO A 1 104 ? 20.686 9.042 -0.853 1.00 74.31 104 PRO A O 1
ATOM 771 N N . GLY A 1 105 ? 19.789 7.885 -2.557 1.00 74.06 105 GLY A N 1
ATOM 772 C CA . GLY A 1 105 ? 20.389 6.594 -2.194 1.00 74.06 105 GLY A CA 1
ATOM 773 C C . GLY A 1 105 ? 19.620 5.785 -1.140 1.00 74.06 105 GLY A C 1
ATOM 774 O O . GLY A 1 105 ? 20.023 4.662 -0.845 1.00 74.06 105 GLY A O 1
ATOM 775 N N . GLU A 1 106 ? 18.504 6.299 -0.614 1.00 80.62 106 GLU A N 1
ATOM 776 C CA . GLU A 1 106 ? 17.621 5.571 0.303 1.00 80.62 106 GLU A CA 1
ATOM 777 C C . GLU A 1 106 ? 16.329 5.099 -0.386 1.00 80.62 106 GLU A C 1
ATOM 779 O O . GLU A 1 106 ? 15.880 5.659 -1.386 1.00 80.62 106 GLU A O 1
ATOM 784 N N . SER A 1 107 ? 15.706 4.053 0.169 1.00 83.38 107 SER A N 1
ATOM 785 C CA . SER A 1 107 ? 14.410 3.544 -0.301 1.00 83.38 107 SER A CA 1
ATOM 786 C C . SER A 1 107 ? 13.303 4.553 0.011 1.00 83.38 107 SER A C 1
ATOM 788 O O . SER A 1 107 ? 13.093 4.915 1.169 1.00 83.38 107 SER A O 1
ATOM 790 N N . CYS A 1 108 ? 12.537 4.945 -1.006 1.00 85.94 108 CYS A N 1
ATOM 791 C CA . CYS A 1 108 ? 11.385 5.834 -0.856 1.00 85.94 108 CYS A CA 1
ATOM 792 C C . CYS A 1 108 ? 10.235 5.176 -0.088 1.00 85.94 108 CYS A C 1
ATOM 794 O O . CYS A 1 108 ? 9.416 5.844 0.548 1.00 85.94 108 CYS A O 1
ATOM 796 N N . LEU A 1 109 ? 10.143 3.850 -0.179 1.00 87.12 109 LEU A N 1
ATOM 797 C CA . LEU A 1 109 ? 9.116 3.057 0.481 1.00 87.12 109 LEU A CA 1
ATOM 798 C C . LEU A 1 109 ? 9.646 2.429 1.769 1.00 87.12 109 LEU A C 1
ATOM 800 O O . LEU A 1 109 ? 10.768 1.922 1.817 1.00 87.12 109 LEU A O 1
ATOM 804 N N . SER A 1 110 ? 8.793 2.382 2.795 1.00 86.81 110 SER A N 1
ATOM 805 C CA . SER A 1 110 ? 9.073 1.629 4.020 1.00 86.81 110 SER A CA 1
ATOM 806 C C . SER A 1 110 ? 9.184 0.121 3.731 1.00 86.81 110 SER A C 1
ATOM 808 O O . SER A 1 110 ? 8.628 -0.355 2.733 1.00 86.81 110 SER A O 1
ATOM 810 N N . PRO A 1 111 ? 9.814 -0.680 4.613 1.00 88.31 111 PRO A N 1
ATOM 811 C CA . PRO A 1 111 ? 9.908 -2.134 4.430 1.00 88.31 111 PRO A CA 1
ATOM 812 C C . PRO A 1 111 ? 8.546 -2.816 4.212 1.00 88.31 111 PRO A C 1
ATOM 814 O O . PRO A 1 111 ? 8.397 -3.701 3.363 1.00 88.31 111 PRO A O 1
ATOM 817 N N . THR A 1 112 ? 7.513 -2.351 4.922 1.00 88.56 112 THR A N 1
ATOM 818 C CA . THR A 1 112 ? 6.145 -2.857 4.736 1.00 88.56 112 THR A CA 1
ATOM 819 C C . THR A 1 112 ? 5.555 -2.388 3.406 1.00 88.56 112 THR A C 1
ATOM 821 O O . THR A 1 112 ? 4.945 -3.193 2.711 1.00 88.56 112 THR A O 1
ATOM 824 N N . GLY A 1 113 ? 5.788 -1.135 2.994 1.00 90.81 113 GLY A N 1
ATOM 825 C CA . GLY A 1 113 ? 5.366 -0.630 1.682 1.00 90.81 113 GLY A CA 1
ATOM 826 C C . GLY A 1 113 ? 5.953 -1.438 0.519 1.00 90.81 113 GLY A C 1
ATOM 827 O O . GLY A 1 113 ? 5.228 -1.805 -0.402 1.00 90.81 113 GLY A O 1
ATOM 828 N N . ARG A 1 114 ? 7.232 -1.822 0.604 1.00 92.00 114 ARG A N 1
ATOM 829 C CA . ARG A 1 114 ? 7.877 -2.718 -0.375 1.00 92.00 114 ARG A CA 1
ATOM 830 C C . ARG A 1 114 ? 7.189 -4.085 -0.423 1.00 92.00 114 ARG A C 1
ATOM 832 O O . ARG A 1 114 ? 6.910 -4.597 -1.503 1.00 92.00 114 ARG A O 1
ATOM 839 N N . SER A 1 115 ? 6.844 -4.637 0.740 1.00 93.25 115 SER A N 1
ATOM 840 C CA . SER A 1 115 ? 6.108 -5.905 0.843 1.00 93.25 115 SER A CA 1
ATOM 841 C C . SER A 1 115 ? 4.701 -5.812 0.236 1.00 93.25 115 SER A C 1
ATOM 843 O O . SER A 1 115 ? 4.270 -6.728 -0.457 1.00 93.25 115 SER A O 1
ATOM 845 N N . VAL A 1 116 ? 3.999 -4.687 0.436 1.00 94.12 116 VAL A N 1
ATOM 846 C CA . VAL A 1 116 ? 2.693 -4.406 -0.190 1.00 94.12 116 VAL A CA 1
ATOM 847 C C . VAL A 1 116 ? 2.816 -4.417 -1.713 1.00 94.12 116 VAL A C 1
ATOM 849 O O . VAL A 1 116 ? 2.003 -5.049 -2.386 1.00 94.12 116 VAL A O 1
ATOM 852 N N . VAL A 1 117 ? 3.826 -3.732 -2.261 1.00 94.94 117 VAL A N 1
ATOM 853 C CA . VAL A 1 117 ? 4.070 -3.699 -3.709 1.00 94.94 117 VAL A CA 1
ATOM 854 C C . VAL A 1 117 ? 4.312 -5.105 -4.236 1.00 94.94 117 VAL A C 1
ATOM 856 O O . VAL A 1 117 ? 3.606 -5.523 -5.146 1.00 94.94 117 VAL A O 1
ATOM 859 N N . LEU A 1 118 ? 5.257 -5.850 -3.657 1.00 94.25 118 LEU A N 1
ATOM 860 C CA . LEU A 1 118 ? 5.603 -7.193 -4.132 1.00 94.25 118 LEU A CA 1
ATOM 861 C C . LEU A 1 118 ? 4.416 -8.163 -4.061 1.00 94.25 118 LEU A C 1
ATOM 863 O O . LEU A 1 118 ? 4.223 -8.964 -4.970 1.00 94.25 118 LEU A O 1
ATOM 867 N N . ALA A 1 119 ? 3.584 -8.056 -3.025 1.00 94.94 119 ALA A N 1
ATOM 868 C CA . ALA A 1 119 ? 2.396 -8.887 -2.871 1.00 94.94 119 ALA A CA 1
ATOM 869 C C . ALA A 1 119 ? 1.294 -8.577 -3.900 1.00 94.94 119 ALA A C 1
ATOM 871 O O . ALA A 1 119 ? 0.546 -9.470 -4.300 1.00 94.94 119 ALA A O 1
ATOM 872 N N . LEU A 1 120 ? 1.147 -7.309 -4.303 1.00 95.25 120 LEU A N 1
ATOM 873 C CA . LEU A 1 120 ? 0.050 -6.858 -5.168 1.00 95.25 120 LEU A CA 1
ATOM 874 C C . LEU A 1 120 ? 0.445 -6.723 -6.643 1.00 95.25 120 LEU A C 1
ATOM 876 O O . LEU A 1 120 ? -0.427 -6.823 -7.507 1.00 95.25 120 LEU A O 1
ATOM 880 N N . ALA A 1 121 ? 1.729 -6.517 -6.943 1.00 94.38 121 ALA A N 1
ATOM 881 C CA . ALA A 1 121 ? 2.228 -6.293 -8.295 1.00 94.38 121 ALA A CA 1
ATOM 882 C C . ALA A 1 121 ? 1.85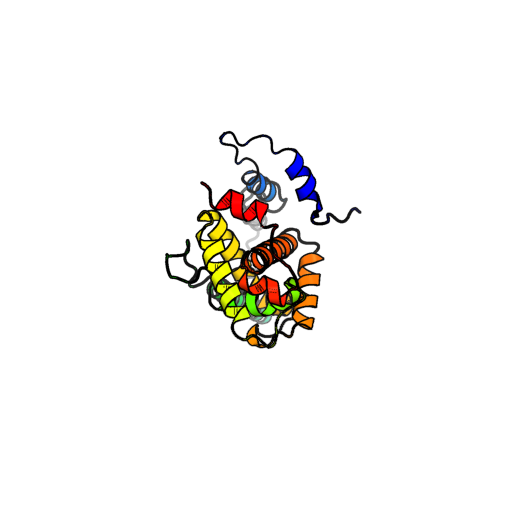7 -7.415 -9.277 1.00 94.38 121 ALA A C 1
ATOM 884 O O . ALA A 1 121 ? 1.347 -7.070 -10.346 1.00 94.38 121 ALA A O 1
ATOM 885 N N . PRO A 1 122 ? 1.966 -8.720 -8.938 1.00 92.31 122 PRO A N 1
ATOM 886 C CA . PRO A 1 122 ? 1.595 -9.786 -9.868 1.00 92.31 122 PRO A CA 1
ATOM 887 C C . PRO A 1 122 ? 0.145 -9.691 -10.357 1.00 92.31 122 PRO A C 1
ATOM 889 O O . PRO A 1 122 ? -0.141 -9.922 -11.529 1.00 92.31 122 PRO A O 1
ATOM 892 N N . ALA A 1 123 ? -0.769 -9.280 -9.475 1.00 93.56 123 ALA A N 1
ATOM 893 C CA . ALA A 1 123 ? -2.178 -9.098 -9.807 1.00 93.56 123 ALA A CA 1
ATOM 894 C C . ALA A 1 123 ? -2.474 -7.772 -10.539 1.00 93.56 123 ALA A C 1
ATOM 896 O O . ALA A 1 123 ? -3.534 -7.643 -11.149 1.00 93.56 123 ALA A O 1
ATOM 897 N N . LEU A 1 124 ? -1.569 -6.788 -10.483 1.00 92.50 124 LEU A N 1
ATOM 898 C CA . LEU A 1 124 ? -1.691 -5.510 -11.196 1.00 92.50 124 LEU A CA 1
ATOM 899 C C . LEU A 1 124 ? -1.162 -5.585 -12.630 1.00 92.50 124 LEU A C 1
ATOM 901 O O . LEU A 1 124 ? -1.795 -5.031 -13.525 1.00 92.50 124 LEU A O 1
ATOM 905 N N . VAL A 1 125 ? -0.022 -6.250 -12.844 1.00 89.94 125 VAL A N 1
ATOM 906 C CA . VAL A 1 125 ? 0.639 -6.320 -14.162 1.00 89.94 125 VAL A CA 1
ATOM 907 C C . VAL A 1 125 ? 0.098 -7.451 -15.040 1.00 89.94 125 VAL A C 1
ATOM 909 O O . VAL A 1 125 ? 0.301 -7.452 -16.251 1.00 89.94 125 VAL A O 1
ATOM 912 N N . GLY A 1 126 ? -0.592 -8.429 -14.446 1.00 82.38 126 GLY A N 1
ATOM 913 C CA . GLY A 1 126 ? -1.207 -9.562 -15.140 1.00 82.38 126 GLY A CA 1
ATOM 914 C C . GLY A 1 126 ? -0.210 -10.638 -15.580 1.00 82.38 126 GLY A C 1
ATOM 915 O O . GLY A 1 126 ? -0.403 -11.806 -15.253 1.00 82.38 126 GLY A O 1
ATOM 916 N N . ARG A 1 127 ? 0.869 -10.267 -16.283 1.00 83.94 127 ARG A N 1
ATOM 917 C CA . ARG A 1 127 ? 1.940 -11.183 -16.714 1.00 83.94 127 ARG A CA 1
ATOM 918 C C . ARG A 1 127 ? 3.200 -10.971 -15.873 1.00 83.94 127 ARG A C 1
ATOM 920 O O . ARG A 1 127 ? 4.106 -10.240 -16.261 1.00 83.94 127 ARG A O 1
ATOM 927 N N . TRP A 1 128 ? 3.221 -11.599 -14.700 1.00 88.06 128 TRP A N 1
ATOM 928 C CA . TRP A 1 128 ? 4.369 -11.584 -13.792 1.00 88.06 128 TRP A CA 1
ATOM 929 C C . TRP A 1 128 ? 5.355 -12.718 -14.124 1.00 88.06 128 TRP A C 1
ATOM 931 O O . TRP A 1 128 ? 4.918 -13.870 -14.189 1.00 88.06 128 TRP A O 1
ATOM 941 N N . PRO A 1 129 ? 6.659 -12.444 -14.303 1.00 86.00 129 PRO A N 1
ATOM 942 C CA . PRO A 1 129 ? 7.669 -13.474 -14.525 1.00 86.00 129 PRO A CA 1
ATOM 943 C C . PRO A 1 129 ? 7.998 -14.178 -13.200 1.00 86.00 129 PRO A C 1
ATOM 945 O O . PRO A 1 129 ? 8.879 -13.762 -12.457 1.00 86.00 129 PRO A O 1
ATOM 948 N N . ALA A 1 130 ? 7.249 -15.234 -12.869 1.00 81.44 130 ALA A N 1
ATOM 949 C CA . ALA A 1 130 ? 7.410 -15.959 -11.603 1.00 81.44 130 ALA A CA 1
ATOM 950 C C . ALA A 1 130 ? 8.784 -16.640 -11.451 1.00 81.44 130 ALA A C 1
ATOM 952 O O . ALA A 1 130 ? 9.232 -16.836 -10.323 1.00 81.44 130 ALA A O 1
ATOM 953 N N . ASP A 1 131 ? 9.444 -16.953 -12.568 1.00 83.44 131 ASP A N 1
ATOM 954 C CA . ASP A 1 131 ? 10.754 -17.611 -12.605 1.00 83.44 131 ASP A CA 1
ATOM 955 C C . ASP A 1 131 ? 11.933 -16.626 -12.509 1.00 83.44 131 ASP A C 1
ATOM 957 O O . ASP A 1 131 ? 13.081 -17.052 -12.398 1.00 83.44 131 ASP A O 1
ATOM 961 N N . ASP A 1 132 ? 11.666 -15.314 -12.537 1.00 84.38 132 ASP A N 1
ATOM 962 C CA . ASP A 1 132 ? 12.685 -14.270 -12.415 1.00 84.38 132 ASP A CA 1
ATOM 963 C C . ASP A 1 132 ? 12.686 -13.673 -10.992 1.00 84.38 132 ASP A C 1
ATOM 965 O O . ASP A 1 132 ? 11.826 -12.847 -10.656 1.00 84.38 132 ASP A O 1
ATOM 969 N N . PRO A 1 133 ? 13.651 -14.053 -10.133 1.00 81.56 133 PRO A N 1
ATOM 970 C CA . PRO A 1 133 ? 13.747 -13.514 -8.782 1.00 81.56 133 PRO A CA 1
ATOM 971 C C . PRO A 1 133 ? 14.159 -12.031 -8.750 1.00 81.56 133 PRO A C 1
ATOM 973 O O . PRO A 1 133 ? 13.938 -11.367 -7.733 1.00 81.56 133 PRO A O 1
ATOM 976 N N . GLU A 1 134 ? 14.733 -11.489 -9.831 1.00 89.25 134 GLU A N 1
ATOM 977 C CA . GLU A 1 134 ? 15.163 -10.088 -9.902 1.00 89.25 134 GLU A CA 1
ATOM 978 C C . GLU A 1 134 ? 14.019 -9.141 -10.263 1.00 89.25 134 GLU A C 1
ATOM 980 O O . GLU A 1 134 ? 14.042 -7.981 -9.847 1.00 89.25 134 GLU A O 1
ATOM 985 N N . ALA A 1 135 ? 12.969 -9.625 -10.933 1.00 89.75 135 ALA A N 1
ATOM 986 C CA . ALA A 1 135 ? 11.854 -8.798 -11.394 1.00 89.75 135 ALA A CA 1
ATOM 987 C C . ALA A 1 135 ? 11.243 -7.922 -10.286 1.00 89.75 135 ALA A C 1
ATOM 989 O O . ALA A 1 135 ? 10.947 -6.743 -10.492 1.00 89.75 135 ALA A O 1
ATOM 990 N N . GLY A 1 136 ? 11.096 -8.475 -9.078 1.00 91.56 136 GLY A N 1
ATOM 991 C CA . GLY A 1 136 ? 10.621 -7.727 -7.915 1.00 91.56 136 GLY A CA 1
ATOM 992 C C . GLY A 1 136 ? 11.590 -6.637 -7.455 1.00 91.56 136 GLY A C 1
ATOM 993 O O . GLY A 1 136 ? 11.158 -5.540 -7.099 1.00 91.56 136 GLY A O 1
ATOM 994 N N . ARG A 1 137 ? 12.901 -6.903 -7.483 1.00 91.88 137 ARG A N 1
ATOM 995 C CA . ARG A 1 137 ? 13.924 -5.916 -7.111 1.00 91.88 137 ARG A CA 1
ATOM 996 C C . ARG A 1 137 ? 13.994 -4.790 -8.134 1.00 91.88 137 ARG A C 1
ATOM 998 O O . ARG A 1 137 ? 14.025 -3.628 -7.735 1.00 91.88 137 ARG A O 1
ATOM 1005 N N . THR A 1 138 ? 13.937 -5.117 -9.422 1.00 91.88 138 THR A N 1
ATOM 1006 C CA . THR A 1 138 ? 13.927 -4.141 -10.516 1.00 91.88 138 THR A CA 1
ATOM 1007 C C . THR A 1 138 ? 12.691 -3.242 -10.463 1.00 91.88 138 THR A C 1
ATOM 1009 O O . THR A 1 138 ? 12.825 -2.024 -10.590 1.00 91.88 138 THR A O 1
ATOM 1012 N N . LEU A 1 139 ? 11.509 -3.802 -10.173 1.00 92.62 139 LEU A N 1
ATOM 1013 C CA . LEU A 1 139 ? 10.291 -3.015 -9.952 1.00 92.62 139 LEU A CA 1
ATOM 1014 C C . LEU A 1 139 ? 10.449 -2.043 -8.776 1.00 92.62 139 LEU A C 1
ATOM 1016 O O . LEU A 1 139 ? 10.097 -0.871 -8.894 1.00 92.62 139 LEU A O 1
ATOM 1020 N N . LEU A 1 140 ? 10.967 -2.515 -7.638 1.00 93.31 140 LEU A N 1
ATOM 1021 C CA . LEU A 1 140 ? 11.159 -1.666 -6.460 1.00 93.31 140 LEU A CA 1
ATOM 1022 C C . LEU A 1 140 ? 12.177 -0.550 -6.720 1.00 93.31 140 LEU A C 1
ATOM 1024 O O . LEU A 1 140 ? 11.921 0.585 -6.335 1.00 93.31 140 LEU A O 1
ATOM 1028 N N . ALA A 1 141 ? 13.272 -0.839 -7.425 1.00 90.00 141 ALA A N 1
ATOM 1029 C CA . ALA A 1 141 ? 14.243 0.179 -7.824 1.00 90.00 141 ALA A CA 1
ATOM 1030 C C . ALA A 1 141 ? 13.614 1.229 -8.757 1.00 90.00 141 ALA A C 1
ATOM 1032 O O . ALA A 1 141 ? 13.785 2.427 -8.543 1.00 90.00 141 ALA A O 1
ATOM 1033 N N . GLY A 1 142 ? 12.821 0.794 -9.743 1.00 88.25 142 GLY A N 1
ATOM 1034 C CA . GLY A 1 142 ? 12.082 1.697 -10.629 1.00 88.25 142 GLY A CA 1
ATOM 1035 C C . GLY A 1 142 ? 11.064 2.565 -9.883 1.00 88.25 142 GLY A C 1
ATOM 1036 O O . GLY A 1 142 ? 10.913 3.744 -10.197 1.00 88.25 142 GLY A O 1
ATOM 1037 N N . LEU A 1 143 ? 10.404 2.017 -8.858 1.00 91.00 143 LEU A N 1
ATOM 1038 C CA . LEU A 1 143 ? 9.527 2.777 -7.966 1.00 91.00 143 LEU A CA 1
ATOM 1039 C C . LEU A 1 143 ? 10.295 3.812 -7.151 1.00 91.00 143 LEU A C 1
ATOM 1041 O O . LEU A 1 143 ? 9.853 4.953 -7.079 1.00 91.00 143 LEU A O 1
ATOM 1045 N N . ASP A 1 144 ? 11.431 3.439 -6.564 1.00 89.88 144 ASP A N 1
ATOM 1046 C CA . ASP A 1 144 ? 12.261 4.358 -5.783 1.00 89.88 144 ASP A CA 1
ATOM 1047 C C . ASP A 1 144 ? 12.751 5.527 -6.662 1.00 89.88 144 ASP A C 1
ATOM 1049 O O . ASP A 1 144 ? 12.633 6.687 -6.266 1.00 89.88 144 ASP A O 1
ATOM 1053 N N . THR A 1 145 ? 13.191 5.261 -7.899 1.00 85.88 145 THR A N 1
ATOM 1054 C CA . THR A 1 145 ? 13.535 6.311 -8.878 1.00 85.88 145 THR A CA 1
ATOM 1055 C C . THR A 1 145 ? 12.328 7.167 -9.275 1.00 85.88 145 THR A C 1
ATOM 1057 O O . THR A 1 145 ? 12.430 8.390 -9.349 1.00 85.88 145 THR A O 1
ATOM 1060 N N . ALA A 1 146 ? 11.169 6.554 -9.524 1.00 86.75 146 ALA A N 1
ATOM 1061 C CA . ALA A 1 146 ? 9.973 7.294 -9.912 1.00 86.75 146 ALA A CA 1
ATOM 1062 C C . ALA A 1 146 ? 9.492 8.214 -8.781 1.00 86.75 146 ALA A C 1
ATOM 1064 O O . ALA A 1 146 ? 9.204 9.383 -9.025 1.00 86.75 146 ALA A O 1
ATOM 1065 N N . ILE A 1 147 ? 9.438 7.715 -7.543 1.00 88.44 147 ILE A N 1
ATOM 1066 C CA . ILE A 1 147 ? 8.964 8.477 -6.383 1.00 88.44 147 ILE A CA 1
ATOM 1067 C C . ILE A 1 147 ? 9.942 9.601 -6.036 1.00 88.44 147 ILE A C 1
ATOM 1069 O O . ILE A 1 147 ? 9.494 10.715 -5.774 1.00 88.44 147 ILE A O 1
ATOM 1073 N N . SER A 1 148 ? 11.255 9.356 -6.080 1.00 88.31 148 SER A N 1
ATOM 1074 C CA . SER A 1 148 ? 12.252 10.383 -5.750 1.00 88.31 148 SER A CA 1
ATOM 1075 C C . SER A 1 148 ? 12.237 11.569 -6.718 1.00 88.31 148 SER A C 1
ATOM 1077 O O . SER A 1 148 ? 12.578 12.681 -6.321 1.00 88.31 148 SER A O 1
ATOM 1079 N N . SER A 1 149 ? 11.772 11.365 -7.956 1.00 85.62 149 SER A N 1
ATOM 1080 C CA . SER A 1 149 ? 11.609 12.439 -8.945 1.00 85.62 149 SER A CA 1
ATOM 1081 C C . SER A 1 149 ? 10.388 13.342 -8.704 1.00 85.62 149 SER A C 1
ATOM 1083 O O . SER A 1 149 ? 10.257 14.394 -9.333 1.00 85.62 149 SER A O 1
ATOM 1085 N N . LEU A 1 150 ? 9.475 12.953 -7.806 1.00 86.25 150 LEU A N 1
ATOM 1086 C CA . LEU A 1 150 ? 8.267 13.721 -7.513 1.00 86.25 150 LEU A CA 1
ATOM 1087 C C . LEU A 1 150 ? 8.536 14.847 -6.503 1.00 86.25 150 LEU A C 1
ATOM 1089 O O . LEU A 1 150 ? 9.363 14.693 -5.607 1.00 86.25 150 LEU A O 1
ATOM 1093 N N . PRO A 1 151 ? 7.780 15.957 -6.553 1.00 88.38 151 PRO A N 1
ATOM 1094 C CA . PRO A 1 151 ? 7.767 16.958 -5.492 1.00 88.38 151 PRO A CA 1
ATOM 1095 C C . PRO A 1 151 ? 7.439 16.364 -4.115 1.00 88.38 151 PRO A C 1
ATOM 1097 O O . PRO A 1 151 ? 6.593 15.474 -3.998 1.00 88.38 151 PRO A O 1
ATOM 1100 N N . ALA A 1 152 ? 8.039 16.924 -3.060 1.00 87.38 152 ALA A N 1
ATOM 1101 C CA . ALA A 1 152 ? 7.884 16.461 -1.677 1.00 87.38 152 ALA A CA 1
ATOM 1102 C C . ALA A 1 152 ? 6.425 16.193 -1.236 1.00 87.38 152 ALA A C 1
ATOM 1104 O O . ALA A 1 152 ? 6.183 15.134 -0.657 1.00 87.38 152 ALA A O 1
ATOM 1105 N N . PRO A 1 153 ? 5.425 17.049 -1.546 1.00 87.06 153 PRO A N 1
ATOM 1106 C CA . PRO A 1 153 ? 4.036 16.767 -1.173 1.00 87.06 153 PRO A CA 1
ATOM 1107 C C . PRO A 1 153 ? 3.486 15.473 -1.793 1.00 87.06 153 PRO A C 1
ATOM 1109 O O . PRO A 1 153 ? 2.789 14.716 -1.127 1.00 87.06 153 PRO A O 1
ATOM 1112 N N . MET A 1 154 ? 3.850 15.158 -3.040 1.00 86.69 154 MET A N 1
ATOM 1113 C CA . MET A 1 154 ? 3.412 13.922 -3.699 1.00 86.69 154 MET A CA 1
ATOM 1114 C C . MET A 1 154 ? 4.100 12.686 -3.115 1.00 86.69 154 MET A C 1
ATOM 1116 O O . MET A 1 154 ? 3.463 11.646 -2.951 1.00 86.69 154 MET A O 1
ATOM 1120 N N . GLN A 1 155 ? 5.382 12.791 -2.749 1.00 89.31 155 GLN A N 1
ATOM 1121 C CA . GLN A 1 155 ? 6.071 11.712 -2.032 1.00 89.31 155 GLN A CA 1
ATOM 1122 C C . GLN A 1 155 ? 5.378 11.419 -0.693 1.00 89.31 155 GLN A C 1
ATOM 1124 O O . GLN A 1 155 ? 5.214 10.257 -0.304 1.00 89.31 155 GLN A O 1
ATOM 1129 N N . GLN A 1 156 ? 4.897 12.468 -0.016 1.00 87.00 156 GLN A N 1
ATOM 1130 C CA . GLN A 1 156 ? 4.140 12.316 1.219 1.00 87.00 156 GLN A CA 1
ATOM 1131 C C . GLN A 1 156 ? 2.813 11.588 1.000 1.00 87.00 156 GLN A C 1
ATOM 1133 O O . GLN A 1 156 ? 2.540 10.637 1.733 1.00 87.00 156 GLN A O 1
ATOM 1138 N N . GLU A 1 157 ? 2.038 11.966 -0.014 1.00 88.69 157 GLU A N 1
ATOM 1139 C CA . GLU A 1 157 ? 0.777 11.296 -0.361 1.00 88.69 157 GLU A CA 1
ATOM 1140 C C . GLU A 1 157 ? 0.980 9.809 -0.691 1.00 88.69 157 GLU A C 1
ATOM 1142 O O . GLU A 1 157 ? 0.220 8.949 -0.238 1.00 88.69 157 GLU A O 1
ATOM 1147 N N . ILE A 1 158 ? 2.039 9.474 -1.436 1.00 90.44 158 ILE A N 1
ATOM 1148 C CA . ILE A 1 158 ? 2.381 8.081 -1.755 1.00 90.44 158 ILE A CA 1
ATOM 1149 C C . ILE A 1 158 ? 2.701 7.305 -0.477 1.00 90.44 158 ILE A C 1
ATOM 1151 O O . ILE A 1 158 ? 2.218 6.189 -0.279 1.00 90.44 158 ILE A O 1
ATOM 1155 N N . GLY A 1 159 ? 3.479 7.896 0.425 1.00 88.25 159 GLY A N 1
ATOM 1156 C CA . GLY A 1 159 ? 3.779 7.263 1.699 1.00 88.25 159 GLY A CA 1
ATOM 1157 C C . GLY A 1 159 ? 2.542 7.065 2.586 1.00 88.25 159 GLY A C 1
ATOM 1158 O O . GLY A 1 159 ? 2.435 6.032 3.244 1.00 88.25 159 GLY A O 1
ATOM 1159 N N . GLU A 1 160 ? 1.578 7.988 2.571 1.00 87.56 160 GLU A N 1
ATOM 1160 C CA . GLU A 1 160 ? 0.295 7.831 3.276 1.00 87.56 160 GLU A CA 1
ATOM 1161 C C . GLU A 1 160 ? -0.560 6.709 2.684 1.00 87.56 160 GLU A C 1
ATOM 1163 O O . GLU A 1 160 ? -1.156 5.928 3.430 1.00 87.56 160 GLU A O 1
ATOM 1168 N N . LEU A 1 161 ? -0.568 6.566 1.356 1.00 92.25 161 LEU A N 1
ATOM 1169 C CA . LEU A 1 161 ? -1.220 5.450 0.672 1.00 92.25 161 LEU A CA 1
ATOM 1170 C C . LEU A 1 161 ? -0.667 4.109 1.173 1.00 92.25 161 LEU A C 1
ATOM 1172 O O . LEU A 1 161 ? -1.437 3.208 1.521 1.00 92.25 161 LEU A O 1
ATOM 1176 N N . PHE A 1 162 ? 0.658 3.967 1.244 1.00 90.94 162 PHE A N 1
ATOM 1177 C CA . PHE A 1 162 ? 1.275 2.727 1.716 1.00 90.94 162 PHE A CA 1
ATOM 1178 C C . PHE A 1 162 ? 1.133 2.522 3.224 1.00 90.94 162 PHE A C 1
ATOM 1180 O O . PHE A 1 162 ? 0.972 1.378 3.649 1.00 90.94 162 PHE A O 1
ATOM 1187 N N . ALA A 1 163 ? 1.124 3.585 4.031 1.00 87.94 163 ALA A N 1
ATOM 1188 C CA . ALA A 1 163 ? 0.816 3.498 5.459 1.00 87.94 163 ALA A CA 1
ATOM 1189 C C . ALA A 1 163 ? -0.616 2.984 5.682 1.00 87.94 163 ALA A C 1
ATOM 1191 O O . ALA A 1 163 ? -0.826 2.045 6.449 1.00 87.94 163 ALA A O 1
ATOM 1192 N N . PHE A 1 164 ? -1.588 3.507 4.926 1.00 90.12 164 PHE A N 1
ATOM 1193 C CA . PHE A 1 164 ? -2.972 3.036 4.954 1.00 90.12 164 PHE A CA 1
ATOM 1194 C C . PHE A 1 164 ? -3.086 1.547 4.602 1.00 90.12 164 PHE A C 1
ATOM 1196 O O . PHE A 1 164 ? -3.769 0.799 5.300 1.00 90.12 164 PHE A O 1
ATOM 1203 N N . LEU A 1 165 ? -2.396 1.092 3.550 1.00 91.06 165 LEU A N 1
ATOM 1204 C CA . LEU A 1 165 ? -2.375 -0.329 3.189 1.00 91.06 165 LEU A CA 1
ATOM 1205 C C . LEU A 1 165 ? -1.652 -1.177 4.247 1.00 91.06 165 LEU A C 1
ATOM 1207 O O . LEU A 1 165 ? -2.068 -2.299 4.528 1.00 91.06 165 LEU A O 1
ATOM 1211 N N . SER A 1 166 ? -0.613 -0.636 4.879 1.00 88.50 166 SER A N 1
ATOM 1212 C CA . SER A 1 166 ? 0.156 -1.311 5.930 1.00 88.50 166 SER A CA 1
ATOM 1213 C C . SER A 1 166 ? -0.608 -1.436 7.251 1.00 88.50 166 SER A C 1
ATOM 1215 O O . SER A 1 166 ? -0.236 -2.263 8.086 1.00 88.50 166 SER A O 1
ATOM 1217 N N . PHE A 1 167 ? -1.687 -0.671 7.443 1.00 89.88 167 PHE A N 1
ATOM 1218 C CA . PHE A 1 167 ? -2.499 -0.714 8.652 1.00 89.88 167 PHE A CA 1
ATOM 1219 C C . PHE A 1 167 ? -3.189 -2.089 8.806 1.00 89.88 167 PHE A C 1
ATOM 1221 O O . PHE A 1 167 ? -4.044 -2.456 7.987 1.00 89.88 167 PHE A O 1
ATOM 1228 N N . PRO A 1 168 ? -2.868 -2.882 9.851 1.00 89.00 168 PRO A N 1
ATOM 1229 C CA . PRO A 1 168 ? -3.34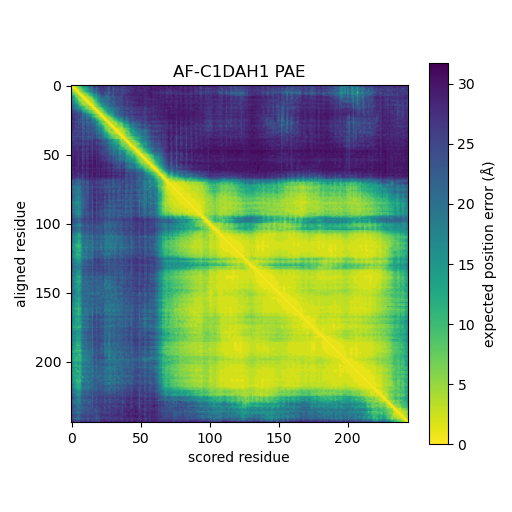2 -4.261 9.973 1.00 89.00 168 PRO A CA 1
ATOM 1230 C C . PRO A 1 168 ? -4.869 -4.428 9.902 1.00 89.00 168 PRO A C 1
ATOM 1232 O O . PRO A 1 168 ? -5.317 -5.327 9.191 1.00 89.00 168 PRO A O 1
ATOM 1235 N N . PRO A 1 169 ? -5.702 -3.571 10.524 1.00 87.88 169 PRO A N 1
ATOM 1236 C CA . PRO A 1 169 ? -7.154 -3.675 10.386 1.00 87.88 169 PRO A CA 1
ATOM 1237 C C . PRO A 1 169 ? -7.641 -3.539 8.943 1.00 87.88 169 PRO A C 1
ATOM 1239 O O . PRO A 1 169 ? -8.527 -4.283 8.529 1.00 87.88 169 PRO A O 1
ATOM 1242 N N . VAL A 1 170 ? -7.043 -2.644 8.148 1.00 90.25 170 VAL A N 1
ATOM 1243 C CA . VAL A 1 170 ? -7.372 -2.514 6.718 1.00 90.25 170 VAL A CA 1
ATOM 1244 C C . VAL A 1 170 ? -7.006 -3.802 5.990 1.00 90.25 170 VAL A C 1
ATOM 1246 O O . VAL A 1 170 ? -7.835 -4.356 5.268 1.00 90.25 170 VAL A O 1
ATOM 1249 N N . ARG A 1 171 ? -5.812 -4.344 6.232 1.00 91.56 171 ARG A N 1
ATOM 1250 C CA . ARG A 1 171 ? -5.364 -5.590 5.601 1.00 91.56 171 ARG A CA 1
ATOM 1251 C C . ARG A 1 171 ? -6.249 -6.795 5.942 1.00 91.56 171 ARG A C 1
ATOM 1253 O O . ARG A 1 171 ? -6.651 -7.536 5.046 1.00 91.56 171 ARG A O 1
ATOM 1260 N N . TRP A 1 172 ? -6.583 -6.982 7.214 1.00 91.12 172 TRP A N 1
ATOM 1261 C CA . TRP A 1 172 ? -7.330 -8.153 7.677 1.00 91.12 172 TRP A CA 1
ATOM 1262 C C . TRP A 1 172 ? -8.832 -8.024 7.426 1.00 91.12 172 TRP A C 1
ATOM 1264 O O . TRP A 1 172 ? -9.437 -8.907 6.823 1.00 91.12 172 TRP A O 1
ATOM 1274 N N . LEU A 1 173 ? -9.448 -6.922 7.856 1.00 90.19 173 LEU A N 1
ATOM 1275 C CA . LEU A 1 173 ? -10.903 -6.774 7.823 1.00 90.19 173 LEU A CA 1
ATOM 1276 C C . LEU A 1 173 ? -11.395 -6.382 6.429 1.00 90.19 173 LEU A C 1
ATOM 1278 O O . LEU A 1 173 ? -12.336 -6.980 5.902 1.00 90.19 173 LEU A O 1
ATOM 1282 N N . TYR A 1 174 ? -10.744 -5.389 5.821 1.00 91.00 174 TYR A N 1
ATOM 1283 C CA . TYR A 1 174 ? -11.172 -4.852 4.534 1.00 91.00 174 TYR A CA 1
ATOM 1284 C C . TYR A 1 174 ? -10.593 -5.651 3.362 1.00 91.00 174 TYR A C 1
ATOM 1286 O O . TYR A 1 174 ? -11.341 -6.111 2.494 1.00 91.00 174 TYR A O 1
ATOM 1294 N N . LEU A 1 175 ? -9.272 -5.874 3.353 1.00 93.25 175 LEU A N 1
ATOM 1295 C CA . LEU A 1 175 ? -8.563 -6.598 2.295 1.00 93.25 175 LEU A CA 1
ATOM 1296 C C . LEU A 1 175 ? -8.540 -8.112 2.497 1.00 93.25 175 LEU A C 1
ATOM 1298 O O . LEU A 1 175 ? -8.295 -8.814 1.523 1.00 93.25 175 LEU A O 1
ATOM 1302 N N . ARG A 1 176 ? -8.964 -8.664 3.641 1.00 94.56 176 ARG A N 1
ATOM 1303 C CA . ARG A 1 176 ? -9.041 -10.127 3.869 1.00 94.56 176 ARG A CA 1
ATOM 1304 C C . ARG A 1 176 ? -7.773 -10.855 3.407 1.00 94.56 176 ARG A C 1
ATOM 1306 O O . ARG A 1 176 ? -7.855 -11.894 2.754 1.00 94.56 176 ARG A O 1
ATOM 1313 N N . LEU A 1 177 ? -6.620 -10.241 3.661 1.00 94.44 177 LEU A N 1
ATOM 1314 C CA . LEU A 1 177 ? -5.316 -10.767 3.285 1.00 94.44 177 LEU A CA 1
ATOM 1315 C C . LEU A 1 177 ? -4.576 -11.275 4.527 1.00 94.44 177 LEU A C 1
ATOM 1317 O O . LEU A 1 177 ? -4.690 -10.659 5.594 1.00 94.44 177 LEU A O 1
ATOM 1321 N N . PRO A 1 178 ? -3.780 -12.351 4.389 1.00 92.38 178 PRO A N 1
ATOM 1322 C CA . PRO A 1 178 ? -2.807 -12.742 5.402 1.00 92.38 178 PRO A CA 1
ATOM 1323 C C . PRO A 1 178 ? -1.684 -11.695 5.494 1.00 92.38 178 PRO A C 1
ATOM 1325 O O . PRO A 1 178 ? -1.794 -10.583 4.962 1.00 92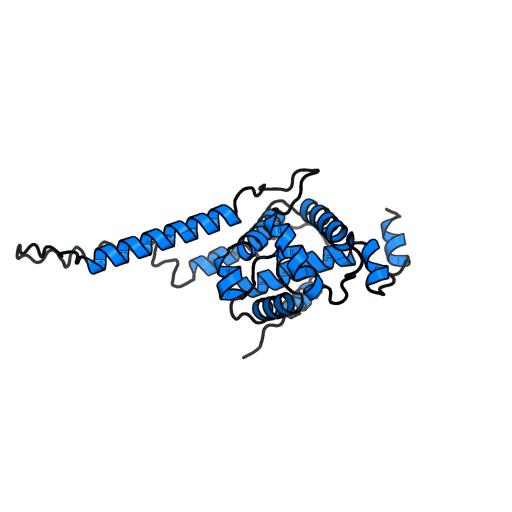.38 178 PRO A O 1
ATOM 1328 N N . ALA A 1 179 ? -0.617 -12.006 6.229 1.00 90.00 179 ALA A N 1
ATOM 1329 C CA . ALA A 1 179 ? 0.602 -11.200 6.194 1.00 90.00 179 ALA A CA 1
ATOM 1330 C C . ALA A 1 179 ? 1.128 -11.075 4.748 1.00 90.00 179 ALA A C 1
ATOM 1332 O O . ALA A 1 179 ? 0.859 -11.940 3.913 1.00 90.00 179 ALA A O 1
ATOM 1333 N N . TRP A 1 180 ? 1.776 -9.948 4.427 1.00 91.06 180 TRP A N 1
ATOM 1334 C CA . TRP A 1 180 ? 2.114 -9.577 3.044 1.00 91.06 180 TRP A CA 1
ATOM 1335 C C . TRP A 1 180 ? 3.016 -10.602 2.342 1.00 91.06 180 TRP A C 1
ATOM 1337 O O . TRP A 1 180 ? 2.840 -10.857 1.157 1.00 91.06 180 TRP A O 1
ATOM 1347 N N . ASP A 1 181 ? 3.907 -11.235 3.097 1.00 88.62 181 ASP A N 1
ATOM 1348 C CA . ASP A 1 181 ? 4.794 -12.336 2.705 1.00 88.62 181 ASP A CA 1
ATOM 1349 C C . ASP A 1 181 ? 4.056 -13.630 2.312 1.00 88.62 181 ASP A C 1
ATOM 1351 O O . ASP A 1 181 ? 4.612 -14.475 1.619 1.00 88.62 181 ASP A O 1
ATOM 1355 N N . GLN A 1 182 ? 2.795 -13.784 2.720 1.00 91.56 182 GLN A N 1
ATOM 1356 C CA . GLN A 1 182 ? 1.981 -14.987 2.497 1.00 91.56 182 GLN A CA 1
ATOM 1357 C C . GLN A 1 182 ? 0.833 -14.754 1.504 1.00 91.56 182 GLN A C 1
ATOM 1359 O O . GLN A 1 182 ? -0.043 -15.607 1.324 1.00 91.56 182 GLN A O 1
ATOM 1364 N N . VAL A 1 183 ? 0.778 -13.580 0.872 1.00 94.38 183 VAL A N 1
ATOM 1365 C CA . VAL A 1 183 ? -0.295 -13.242 -0.065 1.00 94.38 183 VAL A CA 1
ATOM 1366 C C . VAL A 1 183 ? -0.124 -14.028 -1.361 1.00 94.38 183 VAL A C 1
ATOM 1368 O O . VAL A 1 183 ? 0.854 -13.873 -2.085 1.00 94.38 183 VAL A O 1
ATOM 1371 N N . ARG A 1 184 ? -1.128 -14.844 -1.696 1.00 92.25 184 ARG A N 1
ATOM 1372 C CA . ARG A 1 184 ? -1.195 -15.513 -3.002 1.00 92.25 184 ARG A CA 1
ATOM 1373 C C . ARG A 1 184 ? -1.743 -14.574 -4.088 1.00 92.25 184 ARG A C 1
ATOM 1375 O O . ARG A 1 184 ? -2.616 -13.756 -3.773 1.00 92.25 184 ARG A O 1
ATOM 1382 N N . PRO A 1 185 ? -1.348 -14.749 -5.365 1.00 90.44 185 PRO A N 1
ATOM 1383 C CA . PRO A 1 185 ? -1.806 -13.904 -6.473 1.00 90.44 185 PRO A CA 1
ATOM 1384 C C . PRO A 1 185 ? -3.335 -13.770 -6.575 1.00 90.44 185 PRO A C 1
ATOM 1386 O O . PRO A 1 185 ? -3.854 -12.663 -6.711 1.00 90.44 185 PRO A O 1
ATOM 1389 N N . ASP A 1 186 ? -4.085 -14.860 -6.390 1.00 93.06 186 ASP A N 1
ATOM 1390 C CA . ASP A 1 186 ? -5.555 -14.818 -6.447 1.00 93.06 186 ASP A CA 1
ATOM 1391 C C . ASP A 1 186 ? -6.170 -13.992 -5.308 1.00 93.06 186 ASP A C 1
ATOM 1393 O O . ASP A 1 186 ? -7.200 -13.330 -5.469 1.00 93.06 186 ASP A O 1
ATOM 1397 N N . ALA A 1 187 ? -5.554 -14.035 -4.123 1.00 95.25 187 ALA A N 1
ATOM 1398 C CA . ALA A 1 187 ? -5.991 -13.246 -2.979 1.00 95.25 187 ALA A CA 1
ATOM 1399 C C . ALA A 1 187 ? -5.715 -11.755 -3.215 1.00 95.25 187 ALA A C 1
ATOM 1401 O O . ALA A 1 187 ? -6.595 -10.930 -2.944 1.00 95.25 187 ALA A O 1
ATOM 1402 N N . ALA A 1 188 ? -4.552 -11.425 -3.789 1.00 95.31 188 ALA A N 1
ATOM 1403 C CA . ALA A 1 188 ? -4.207 -10.072 -4.215 1.00 95.31 188 ALA A CA 1
ATOM 1404 C C . ALA A 1 188 ? -5.209 -9.533 -5.249 1.00 95.31 188 ALA A C 1
ATOM 1406 O O . ALA A 1 188 ? -5.763 -8.451 -5.051 1.00 95.31 188 ALA A O 1
ATOM 1407 N N . ALA A 1 189 ? -5.545 -10.311 -6.283 1.00 95.31 189 ALA A N 1
ATOM 1408 C CA . ALA A 1 189 ? -6.529 -9.918 -7.294 1.00 95.31 189 ALA A CA 1
ATOM 1409 C C . ALA A 1 189 ? -7.908 -9.616 -6.679 1.00 95.31 189 ALA A C 1
ATOM 1411 O O . ALA A 1 189 ? -8.510 -8.574 -6.949 1.00 95.31 189 ALA A O 1
ATOM 1412 N N . ARG A 1 190 ? -8.389 -10.469 -5.762 1.00 96.56 190 ARG A N 1
ATOM 1413 C CA . ARG A 1 190 ? -9.644 -10.222 -5.027 1.00 96.56 190 ARG A CA 1
ATOM 1414 C C . ARG A 1 190 ? -9.573 -8.990 -4.124 1.00 96.56 190 ARG A C 1
ATOM 1416 O O . ARG A 1 190 ? -10.595 -8.342 -3.897 1.00 96.56 190 ARG A O 1
ATOM 1423 N N . ALA A 1 191 ? -8.418 -8.696 -3.529 1.00 95.62 191 ALA A N 1
ATOM 1424 C CA . ALA A 1 191 ? -8.217 -7.498 -2.713 1.00 95.62 191 ALA A CA 1
ATOM 1425 C C . ALA A 1 191 ? -8.255 -6.225 -3.571 1.00 95.62 191 ALA A C 1
ATOM 1427 O O . ALA A 1 191 ? -8.979 -5.287 -3.236 1.00 95.62 191 ALA A O 1
ATOM 1428 N N . LEU A 1 192 ? -7.578 -6.232 -4.719 1.00 95.88 192 LEU A N 1
ATOM 1429 C CA . LEU A 1 192 ? -7.596 -5.135 -5.686 1.00 95.88 192 LEU A CA 1
ATOM 1430 C C . LEU A 1 192 ? -9.000 -4.885 -6.248 1.00 95.88 192 LEU A C 1
ATOM 1432 O O . LEU A 1 192 ? -9.436 -3.738 -6.289 1.00 95.88 192 LEU A O 1
ATOM 1436 N N . ALA A 1 193 ? -9.749 -5.941 -6.581 1.00 95.88 193 ALA A N 1
ATOM 1437 C CA . ALA A 1 193 ? -11.135 -5.817 -7.036 1.00 95.88 193 ALA A CA 1
ATOM 1438 C C . ALA A 1 193 ? -12.040 -5.139 -5.989 1.00 95.88 193 ALA A C 1
ATOM 1440 O O . ALA A 1 193 ? -12.915 -4.345 -6.336 1.00 95.88 193 ALA A O 1
ATOM 1441 N N . ARG A 1 194 ? -11.810 -5.395 -4.693 1.00 95.31 194 ARG A N 1
ATOM 1442 C CA . ARG A 1 194 ? -12.534 -4.717 -3.604 1.00 95.31 194 ARG A CA 1
ATOM 1443 C C . ARG A 1 194 ? -12.152 -3.252 -3.470 1.00 95.31 194 ARG A C 1
ATOM 1445 O O . ARG A 1 194 ? -13.043 -2.422 -3.310 1.00 95.31 194 ARG A O 1
ATOM 1452 N N . LEU A 1 195 ? -10.862 -2.930 -3.567 1.00 93.31 195 LEU A N 1
ATOM 1453 C CA . LEU A 1 195 ? -10.408 -1.538 -3.575 1.00 93.31 195 LEU A CA 1
ATOM 1454 C C . LEU A 1 195 ? -11.032 -0.768 -4.753 1.00 93.31 195 LEU A C 1
ATOM 1456 O O . LEU A 1 195 ? -11.586 0.314 -4.566 1.00 93.31 195 LEU A O 1
ATOM 1460 N N . GLN A 1 196 ? -11.013 -1.362 -5.948 1.00 94.50 196 GLN A N 1
ATOM 1461 C CA . GLN A 1 196 ? -11.573 -0.789 -7.171 1.00 94.50 196 GLN A CA 1
ATOM 1462 C C . GLN A 1 196 ? -13.098 -0.603 -7.095 1.00 94.50 196 GLN A C 1
ATOM 1464 O O . GLN A 1 196 ? -13.619 0.435 -7.503 1.00 94.50 196 GLN A O 1
ATOM 1469 N N . GLY A 1 197 ? -13.818 -1.601 -6.574 1.00 93.62 197 GLY A N 1
ATOM 1470 C CA . GLY A 1 197 ? -15.279 -1.606 -6.451 1.00 93.62 197 GLY A CA 1
ATOM 1471 C C . GLY A 1 197 ? -15.826 -0.891 -5.213 1.00 93.62 197 GLY A C 1
ATOM 1472 O O . GLY A 1 197 ? -17.031 -0.947 -4.966 1.00 93.62 197 GLY A O 1
ATOM 1473 N N . SER A 1 198 ? -14.969 -0.248 -4.416 1.00 92.88 198 SER A N 1
ATOM 1474 C CA . SER A 1 198 ? -15.364 0.358 -3.145 1.00 92.88 198 SER A CA 1
ATOM 1475 C C . SER A 1 198 ? -16.345 1.525 -3.329 1.00 92.88 198 SER A C 1
ATOM 1477 O O . SER A 1 198 ? -16.124 2.384 -4.188 1.00 92.88 198 SER A O 1
ATOM 1479 N N . PRO A 1 199 ? -17.391 1.644 -2.485 1.00 90.06 199 PRO A N 1
ATOM 1480 C CA . PRO A 1 199 ? -18.262 2.819 -2.488 1.00 90.06 199 PRO A CA 1
ATOM 1481 C C . PRO A 1 199 ? -17.547 4.080 -1.976 1.00 90.06 199 PRO A C 1
ATOM 1483 O O . PRO A 1 199 ? -17.986 5.193 -2.256 1.00 90.06 199 PRO A O 1
ATOM 1486 N N . LEU A 1 200 ? -16.438 3.926 -1.243 1.00 90.81 200 LEU A N 1
ATOM 1487 C CA . LEU A 1 200 ? -15.681 5.034 -0.667 1.00 90.81 200 LEU A CA 1
ATOM 1488 C C . LEU A 1 200 ? -14.721 5.622 -1.717 1.00 90.81 200 LEU A C 1
ATOM 1490 O O . LEU A 1 200 ? -13.818 4.914 -2.172 1.00 90.81 200 LEU A O 1
ATOM 1494 N N . PRO A 1 201 ? -14.850 6.912 -2.092 1.00 88.62 201 PRO A N 1
ATOM 1495 C CA . PRO A 1 201 ? -13.947 7.549 -3.054 1.00 88.62 201 PRO A CA 1
ATOM 1496 C C . PRO A 1 201 ? -12.472 7.472 -2.648 1.00 88.62 201 PRO A C 1
ATOM 1498 O O . PRO A 1 201 ? -11.632 7.215 -3.503 1.00 88.62 201 PRO A O 1
ATOM 1501 N N . LEU A 1 202 ? -12.179 7.605 -1.350 1.00 88.06 202 LEU A N 1
ATOM 1502 C CA . LEU A 1 202 ? -10.825 7.494 -0.798 1.00 88.06 202 LEU A CA 1
ATOM 1503 C C . LEU A 1 202 ? -10.194 6.117 -1.059 1.00 88.06 202 LEU A C 1
ATOM 1505 O O . LEU A 1 202 ? -9.030 6.002 -1.411 1.00 88.06 202 LEU A O 1
ATOM 1509 N N . VAL A 1 203 ? -10.966 5.039 -0.933 1.00 90.00 203 VAL A N 1
ATOM 1510 C CA . VAL A 1 203 ? -10.437 3.687 -1.169 1.00 90.00 203 VAL A CA 1
ATOM 1511 C C . VAL A 1 203 ? -10.209 3.443 -2.663 1.00 90.00 203 VAL A C 1
ATOM 1513 O O . VAL A 1 203 ? -9.231 2.809 -3.058 1.00 90.00 203 VAL A O 1
ATOM 1516 N N . ARG A 1 204 ? -11.074 4.002 -3.515 1.00 91.94 204 ARG A N 1
ATOM 1517 C CA . ARG A 1 204 ? -10.861 3.969 -4.966 1.00 91.94 204 ARG A CA 1
ATOM 1518 C C . ARG A 1 204 ? -9.626 4.771 -5.375 1.00 91.94 204 ARG A C 1
ATOM 1520 O O . ARG A 1 204 ? -8.916 4.334 -6.277 1.00 91.94 204 ARG A O 1
ATOM 1527 N N . SER A 1 205 ? -9.335 5.905 -4.727 1.00 90.31 205 SER A N 1
ATOM 1528 C CA . SER A 1 205 ? -8.114 6.669 -5.017 1.00 90.31 205 SER A CA 1
ATOM 1529 C C . SER A 1 205 ? -6.855 5.891 -4.637 1.00 90.31 205 SER A C 1
ATOM 1531 O O . SER A 1 205 ? -5.895 5.937 -5.400 1.00 90.31 205 SER A O 1
ATOM 1533 N N . VAL A 1 206 ? -6.886 5.096 -3.559 1.00 91.12 206 VAL A N 1
ATOM 1534 C CA . VAL A 1 206 ? -5.804 4.153 -3.214 1.00 91.12 206 VAL A CA 1
ATOM 1535 C C . VAL A 1 206 ? -5.566 3.144 -4.342 1.00 91.12 206 VAL A C 1
ATOM 1537 O O . VAL A 1 206 ? -4.426 2.982 -4.770 1.00 91.12 206 VAL A O 1
ATOM 1540 N N . TYR A 1 207 ? -6.619 2.516 -4.886 1.00 94.00 207 TYR A N 1
ATOM 1541 C CA . TYR A 1 207 ? -6.475 1.621 -6.046 1.00 94.00 207 TYR A CA 1
ATOM 1542 C C . TYR A 1 207 ? -5.870 2.345 -7.252 1.00 94.00 207 TYR A C 1
ATOM 1544 O O . TYR A 1 207 ? -4.912 1.858 -7.844 1.00 94.00 207 TYR A O 1
ATOM 1552 N N . CYS A 1 208 ? -6.407 3.513 -7.609 1.00 92.31 208 CYS A N 1
ATOM 1553 C CA . CYS A 1 208 ? -5.932 4.284 -8.755 1.00 92.31 208 CYS A CA 1
ATOM 1554 C C . CYS A 1 208 ? -4.467 4.710 -8.604 1.00 92.31 208 CYS A C 1
ATOM 1556 O O . CYS A 1 208 ? -3.716 4.631 -9.574 1.00 92.31 208 CYS A O 1
ATOM 1558 N N . GLY A 1 209 ? -4.073 5.169 -7.414 1.00 90.94 209 GLY A N 1
ATOM 1559 C CA . GLY A 1 209 ? -2.701 5.561 -7.101 1.00 90.94 209 GLY A CA 1
ATOM 1560 C C . GLY A 1 209 ? -1.753 4.374 -7.206 1.00 90.94 209 GLY A C 1
ATOM 1561 O O . GLY A 1 209 ? -0.793 4.434 -7.968 1.00 90.94 209 GLY A O 1
ATOM 1562 N N . LEU A 1 210 ? -2.082 3.265 -6.535 1.00 93.94 210 LEU A N 1
ATOM 1563 C CA . LEU A 1 210 ? -1.296 2.033 -6.583 1.00 93.94 210 LEU A CA 1
ATOM 1564 C C . LEU A 1 210 ? -1.145 1.514 -8.019 1.00 93.94 210 LEU A C 1
ATOM 1566 O O . LEU A 1 210 ? -0.042 1.201 -8.452 1.00 93.94 210 LEU A O 1
ATOM 1570 N N . HIS A 1 211 ? -2.247 1.457 -8.768 1.00 92.62 211 HIS A N 1
ATOM 1571 C CA . HIS A 1 211 ? -2.259 0.972 -10.143 1.00 92.62 211 HIS A CA 1
ATOM 1572 C C . HIS A 1 211 ? -1.378 1.832 -11.053 1.00 92.62 211 HIS A C 1
ATOM 1574 O O . HIS A 1 211 ? -0.522 1.301 -11.752 1.00 92.62 211 HIS A O 1
ATOM 1580 N N . LYS A 1 212 ? -1.531 3.162 -11.014 1.00 90.69 212 LYS A N 1
ATOM 1581 C CA . LYS A 1 212 ? -0.702 4.075 -11.814 1.00 90.69 212 LYS A CA 1
ATOM 1582 C C . LYS A 1 212 ? 0.773 3.966 -11.451 1.00 90.69 212 LYS A C 1
ATOM 1584 O O . LYS A 1 212 ? 1.600 3.900 -12.349 1.00 90.69 212 LYS A O 1
ATOM 1589 N N . LEU A 1 213 ? 1.085 3.939 -10.159 1.00 92.06 213 LEU A N 1
ATOM 1590 C CA . LEU A 1 213 ? 2.457 3.917 -9.667 1.00 92.06 213 LEU A CA 1
ATOM 1591 C C . LEU A 1 213 ? 3.174 2.620 -10.072 1.00 92.06 213 LEU A C 1
ATOM 1593 O O . LEU A 1 213 ? 4.254 2.668 -10.653 1.00 92.06 213 LEU A O 1
ATOM 1597 N N . VAL A 1 214 ? 2.546 1.466 -9.824 1.00 92.12 214 VAL A N 1
ATOM 1598 C CA . VAL A 1 214 ? 3.127 0.157 -10.155 1.00 92.12 214 VAL A CA 1
ATOM 1599 C C . VAL A 1 214 ? 3.246 -0.024 -11.664 1.00 92.12 214 VAL A C 1
ATOM 1601 O O . VAL A 1 214 ? 4.294 -0.456 -12.130 1.00 92.12 214 VAL A O 1
ATOM 1604 N N . LEU A 1 215 ? 2.220 0.335 -12.443 1.00 89.81 215 LEU A N 1
ATOM 1605 C CA . LEU A 1 215 ? 2.297 0.203 -13.899 1.00 89.81 215 LEU A CA 1
ATOM 1606 C C . LEU A 1 215 ? 3.309 1.165 -14.524 1.00 89.81 215 LEU A C 1
ATOM 1608 O O . LEU A 1 215 ? 3.994 0.772 -15.463 1.00 89.81 215 LEU A O 1
ATOM 1612 N N . ALA A 1 216 ? 3.432 2.391 -14.009 1.00 86.31 216 ALA A N 1
ATOM 1613 C CA . ALA A 1 216 ? 4.440 3.335 -14.478 1.00 86.31 216 ALA A CA 1
ATOM 1614 C C . ALA A 1 216 ? 5.859 2.817 -14.212 1.00 86.31 216 ALA A C 1
ATOM 1616 O O . ALA A 1 216 ? 6.692 2.866 -15.110 1.00 86.31 216 ALA A O 1
ATOM 1617 N N . ALA A 1 217 ? 6.125 2.273 -13.022 1.00 89.25 217 ALA A N 1
ATOM 1618 C CA . ALA A 1 217 ? 7.429 1.697 -12.705 1.00 89.25 217 ALA A CA 1
ATOM 1619 C C . ALA A 1 217 ? 7.715 0.414 -13.504 1.00 89.25 217 ALA A C 1
ATOM 1621 O O . ALA A 1 217 ? 8.827 0.228 -13.989 1.00 89.25 217 ALA A O 1
ATOM 1622 N N . TRP A 1 218 ? 6.708 -0.447 -13.683 1.00 88.06 218 TRP A N 1
ATOM 1623 C CA . TRP A 1 218 ? 6.853 -1.700 -14.422 1.00 88.06 218 TRP A CA 1
ATOM 1624 C C . TRP A 1 218 ? 7.077 -1.466 -15.918 1.00 88.06 218 TRP A C 1
ATOM 1626 O O . TRP A 1 218 ? 8.074 -1.910 -16.476 1.00 88.06 218 TRP A O 1
ATOM 1636 N N . TYR A 1 219 ? 6.183 -0.730 -16.582 1.00 84.06 219 TYR A N 1
ATOM 1637 C CA . TYR A 1 219 ? 6.288 -0.485 -18.023 1.00 84.06 219 TYR A CA 1
ATOM 1638 C C . TYR A 1 219 ? 7.265 0.639 -18.380 1.00 84.06 219 TYR A C 1
ATOM 1640 O O . TYR A 1 219 ? 7.678 0.736 -19.533 1.00 84.06 219 TYR A O 1
ATOM 1648 N N . GLY A 1 220 ? 7.670 1.467 -17.415 1.00 80.69 220 GLY A N 1
ATOM 1649 C CA . GLY A 1 220 ? 8.723 2.465 -17.595 1.00 80.69 220 GLY A CA 1
ATOM 1650 C C . GLY A 1 220 ? 10.130 1.871 -17.672 1.00 80.69 220 GLY A C 1
ATOM 1651 O O . GLY A 1 220 ? 11.036 2.555 -18.139 1.00 80.69 220 GLY A O 1
ATOM 1652 N N . ASN A 1 221 ? 10.320 0.614 -17.253 1.00 81.50 221 ASN A N 1
ATOM 1653 C CA . ASN A 1 221 ? 11.614 -0.055 -17.289 1.00 81.50 221 ASN A CA 1
ATOM 1654 C C . ASN A 1 221 ? 11.692 -1.069 -18.450 1.00 81.50 221 ASN A C 1
ATOM 1656 O O . ASN A 1 221 ? 10.918 -2.033 -18.464 1.00 81.50 221 ASN A O 1
ATOM 1660 N N . PRO A 1 222 ? 12.646 -0.916 -19.389 1.00 78.12 222 PRO A N 1
ATOM 1661 C CA . PRO A 1 222 ? 12.795 -1.831 -20.518 1.00 78.12 222 PRO A CA 1
ATOM 1662 C C . PRO A 1 222 ? 13.111 -3.277 -20.122 1.00 78.12 222 PRO A C 1
ATOM 1664 O O . PRO A 1 222 ? 12.786 -4.192 -20.875 1.00 78.12 222 PRO A O 1
ATOM 1667 N N . ALA A 1 223 ? 13.660 -3.518 -18.925 1.00 80.75 223 ALA A N 1
ATOM 1668 C CA . ALA A 1 223 ? 13.931 -4.866 -18.424 1.00 80.75 223 ALA A CA 1
ATOM 1669 C C . ALA A 1 223 ? 12.668 -5.745 -18.339 1.00 80.75 223 ALA A C 1
ATOM 1671 O O . ALA A 1 223 ? 12.748 -6.963 -18.477 1.00 80.75 223 ALA A O 1
ATOM 1672 N N . HIS A 1 224 ? 11.486 -5.145 -18.158 1.00 81.38 224 HIS A N 1
ATOM 1673 C CA . HIS A 1 224 ? 10.226 -5.884 -18.041 1.00 81.38 224 HIS A CA 1
ATOM 1674 C C . HIS A 1 224 ? 9.509 -6.100 -19.384 1.00 81.38 224 HIS A C 1
ATOM 1676 O O . HIS A 1 224 ? 8.555 -6.879 -19.466 1.00 81.38 224 HIS A O 1
ATOM 1682 N N . TRP A 1 225 ? 9.945 -5.440 -20.458 1.00 81.94 225 TRP A N 1
ATOM 1683 C CA . TRP A 1 225 ? 9.259 -5.461 -21.754 1.00 81.94 225 TRP A CA 1
ATOM 1684 C C . TRP A 1 225 ? 9.268 -6.854 -22.389 1.00 81.94 225 TRP A C 1
ATOM 1686 O O . TRP A 1 225 ? 8.203 -7.387 -22.707 1.00 81.94 225 TRP A O 1
ATOM 1696 N N . ALA A 1 226 ? 10.436 -7.503 -22.433 1.00 72.81 226 ALA A N 1
ATOM 1697 C CA . ALA A 1 226 ? 10.586 -8.853 -22.979 1.00 72.81 226 ALA A CA 1
ATOM 1698 C C . ALA A 1 226 ? 9.702 -9.882 -22.248 1.00 72.81 226 ALA A C 1
ATOM 1700 O O . ALA A 1 226 ? 9.022 -10.684 -22.885 1.00 72.81 226 ALA A O 1
ATOM 1701 N N . ALA A 1 227 ? 9.628 -9.802 -20.914 1.00 68.31 227 ALA A N 1
ATOM 1702 C CA . ALA A 1 227 ? 8.792 -10.686 -20.099 1.00 68.31 227 ALA A CA 1
ATOM 1703 C C . ALA A 1 227 ? 7.281 -10.465 -20.314 1.00 68.31 227 ALA A C 1
ATOM 1705 O O . ALA A 1 227 ? 6.476 -11.380 -20.128 1.00 68.31 227 ALA A O 1
ATOM 1706 N N . THR A 1 228 ? 6.881 -9.255 -20.717 1.00 67.12 228 THR A N 1
ATOM 1707 C CA . THR A 1 228 ? 5.473 -8.919 -20.982 1.00 67.12 228 THR A CA 1
ATOM 1708 C C . THR A 1 228 ? 5.043 -9.139 -22.433 1.00 67.12 228 THR A C 1
ATOM 1710 O O . THR A 1 228 ? 3.842 -9.135 -22.702 1.00 67.12 228 THR A O 1
ATOM 1713 N N . GLY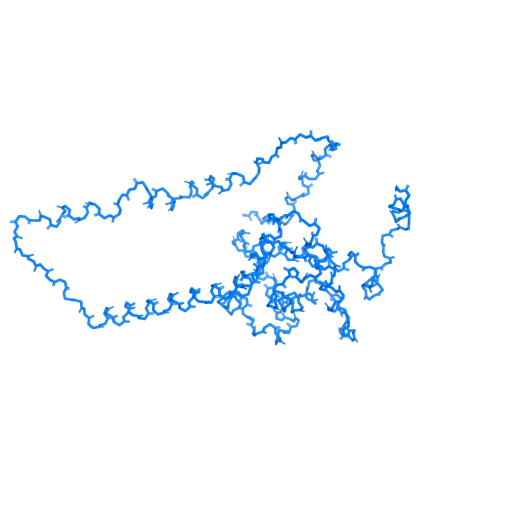 A 1 229 ? 5.986 -9.381 -23.351 1.00 68.81 229 GLY A N 1
ATOM 1714 C CA . GLY A 1 229 ? 5.724 -9.440 -24.793 1.00 68.81 229 GLY A CA 1
ATOM 1715 C C . GLY A 1 229 ? 5.453 -8.064 -25.414 1.00 68.81 229 GLY A C 1
ATOM 1716 O O . GLY A 1 229 ? 4.848 -7.979 -26.478 1.00 68.81 229 GLY A O 1
ATOM 1717 N N . TYR A 1 230 ? 5.853 -6.989 -24.729 1.00 68.81 230 TYR A N 1
ATOM 1718 C CA . TYR A 1 230 ? 5.777 -5.619 -25.227 1.00 68.81 230 TYR A CA 1
ATOM 1719 C C . TYR A 1 230 ? 7.107 -5.264 -25.903 1.00 68.81 230 TYR A C 1
ATOM 1721 O O . TYR A 1 230 ? 8.154 -5.429 -25.292 1.00 68.81 230 TYR A O 1
ATOM 1729 N N . GLU A 1 231 ? 7.093 -4.766 -27.142 1.00 67.06 231 GLU A N 1
ATOM 1730 C CA . GLU A 1 231 ? 8.320 -4.376 -27.872 1.00 67.06 231 GLU A CA 1
ATOM 1731 C C . GLU A 1 231 ? 8.869 -2.997 -27.465 1.00 67.06 231 GLU A C 1
ATOM 1733 O O . GLU A 1 231 ? 9.903 -2.558 -27.965 1.00 67.06 231 GLU A O 1
ATOM 1738 N N . GLY A 1 232 ? 8.212 -2.319 -26.521 1.00 66.38 232 GLY A N 1
ATOM 1739 C CA . GLY A 1 232 ? 8.576 -0.969 -26.109 1.00 66.38 232 GLY A CA 1
ATOM 1740 C C . GLY A 1 232 ? 7.871 0.125 -26.919 1.00 66.38 232 GLY A C 1
ATOM 1741 O O . GLY A 1 232 ? 7.127 -0.151 -27.865 1.00 66.38 232 GLY A O 1
ATOM 1742 N N . PRO A 1 233 ? 8.065 1.401 -26.545 1.00 68.12 233 PRO A N 1
ATOM 1743 C CA . PRO A 1 233 ? 7.650 2.533 -27.359 1.00 68.12 233 PRO A CA 1
ATOM 1744 C C . PRO A 1 233 ? 8.366 2.500 -28.720 1.00 68.12 233 PRO A C 1
ATOM 1746 O O . PRO A 1 233 ? 9.546 2.148 -28.766 1.00 68.12 233 PRO A O 1
ATOM 1749 N N . PRO A 1 234 ? 7.710 2.918 -29.819 1.00 71.44 234 PRO A N 1
ATOM 1750 C CA . PRO A 1 234 ? 8.338 2.967 -31.136 1.00 71.44 234 PRO A CA 1
ATOM 1751 C C . PRO A 1 234 ? 9.670 3.727 -31.097 1.00 71.44 234 PRO A C 1
ATOM 1753 O O . PRO A 1 234 ? 9.744 4.806 -30.505 1.00 71.44 234 PRO A O 1
ATOM 1756 N N . ALA A 1 235 ? 10.702 3.201 -31.765 1.00 68.19 235 ALA A N 1
ATOM 1757 C CA . ALA A 1 235 ? 12.067 3.743 -31.730 1.00 68.19 235 ALA A CA 1
ATOM 1758 C C . ALA A 1 235 ? 12.151 5.245 -32.066 1.00 68.19 235 ALA A C 1
ATOM 1760 O O . ALA A 1 235 ? 12.988 5.959 -31.521 1.00 68.19 235 ALA A O 1
ATOM 1761 N N . VAL A 1 236 ? 11.229 5.751 -32.892 1.00 67.94 236 VAL A N 1
ATOM 1762 C CA . VAL A 1 236 ? 11.111 7.179 -33.228 1.00 67.94 236 VAL A CA 1
ATOM 1763 C C . VAL A 1 236 ? 10.850 8.072 -32.005 1.00 67.94 236 VAL A C 1
ATOM 1765 O O . VAL A 1 236 ? 11.366 9.183 -31.932 1.00 67.94 236 VAL A O 1
ATOM 1768 N N . VAL A 1 237 ? 10.103 7.586 -31.009 1.00 68.38 237 VAL A N 1
ATOM 1769 C CA . VAL A 1 237 ? 9.809 8.331 -29.773 1.00 68.38 237 VAL A CA 1
ATOM 1770 C C . VAL A 1 237 ? 11.015 8.330 -28.832 1.00 68.38 237 VAL A C 1
ATOM 1772 O O . VAL A 1 237 ? 11.250 9.308 -28.126 1.00 68.38 237 VAL A O 1
ATOM 1775 N N . LEU A 1 238 ? 11.801 7.250 -28.828 1.00 64.56 238 LEU A N 1
ATOM 1776 C CA . LEU A 1 238 ? 13.025 7.154 -28.028 1.00 64.56 238 LEU A CA 1
ATOM 1777 C C . LEU A 1 238 ? 14.143 8.026 -28.613 1.00 64.56 238 LEU A C 1
ATOM 1779 O O . LEU A 1 238 ? 14.809 8.731 -27.860 1.00 64.56 238 LEU A O 1
ATOM 1783 N N . ALA A 1 239 ? 14.283 8.049 -29.942 1.00 61.25 239 ALA A N 1
ATOM 1784 C CA . ALA A 1 239 ? 15.241 8.901 -30.643 1.00 61.25 239 ALA A CA 1
ATOM 1785 C C . ALA A 1 239 ? 14.985 10.397 -30.393 1.00 61.25 239 ALA A C 1
ATOM 1787 O O . ALA A 1 239 ? 15.924 11.148 -30.151 1.00 61.25 239 ALA A O 1
ATOM 1788 N N . ALA A 1 240 ? 13.716 10.821 -30.361 1.00 64.62 240 ALA A N 1
ATOM 1789 C CA . ALA A 1 240 ? 13.346 12.205 -30.056 1.00 64.62 240 ALA A CA 1
ATOM 1790 C C . ALA A 1 240 ? 13.719 12.644 -28.626 1.00 64.62 240 ALA A C 1
ATOM 1792 O O . ALA A 1 240 ? 13.910 13.828 -28.387 1.00 64.62 240 ALA A O 1
ATOM 1793 N N . ARG A 1 241 ? 13.842 11.704 -27.679 1.00 57.25 241 ARG A N 1
ATOM 1794 C CA . ARG A 1 241 ? 14.212 11.985 -26.281 1.00 57.25 241 ARG A CA 1
ATOM 1795 C C . ARG A 1 241 ? 15.717 12.048 -26.028 1.00 57.25 241 ARG A C 1
ATOM 1797 O O . ARG A 1 241 ? 16.116 12.506 -24.967 1.00 57.25 241 ARG A O 1
ATOM 1804 N N . GLN A 1 242 ? 16.528 11.512 -26.940 1.00 53.78 242 GLN A N 1
ATOM 1805 C CA . GLN A 1 242 ? 17.992 11.478 -26.819 1.00 53.78 242 GLN A CA 1
ATOM 1806 C C . GLN A 1 242 ? 18.684 12.618 -27.583 1.00 53.78 242 GLN A C 1
ATOM 1808 O O . GLN A 1 242 ? 19.907 12.706 -27.549 1.00 53.78 242 GLN A O 1
ATOM 1813 N N . GLY A 1 243 ? 17.916 13.449 -28.296 1.00 51.62 243 GLY A N 1
ATOM 1814 C CA . GLY A 1 243 ? 18.409 14.549 -29.129 1.00 51.62 243 GLY A CA 1
ATOM 1815 C C . GLY A 1 243 ? 18.230 15.955 -28.543 1.00 51.62 243 GLY A C 1
ATOM 1816 O O . GLY A 1 243 ? 18.390 16.916 -29.291 1.00 51.62 243 GLY A O 1
ATOM 1817 N N . GLU A 1 244 ? 17.885 16.076 -27.258 1.00 42.66 244 GLU A N 1
ATOM 1818 C CA . GLU A 1 244 ? 17.930 17.330 -26.477 1.00 42.66 244 GLU A CA 1
ATOM 1819 C C . GLU A 1 244 ? 19.136 17.317 -25.531 1.00 42.66 244 GLU A C 1
ATOM 1821 O O . GLU A 1 244 ? 19.740 18.397 -25.340 1.00 42.66 244 GLU A O 1
#

Organism: Laribacter hongkongensis (strain HLHK9) (NCBI:txid557598)

Secondary structure (DSSP, 8-state):
-----GGGGTTGGGS-----------SSTHHHHHHHSSTTTHHHHSS-TTSTTTTTS--SS---------HHHHHHHHHHHHHHHHHHHHHHHHHTT--SSPPTTS-SS-HHHHHHHHHHHHHHHS---TT-SSHHHHHHHHHHHHHHTS-HHHHHHHHHHHHHHH-HHIIIIIS----GGG--HHHHHHHHHHHHT-SSHHHHHHHHHHHHHHHHHHHHSGGGHHHHT---S-HHHHHHHS--

pLDDT: mean 73.28, std 22.43, range [28.16, 96.56]

InterPro domains:
  IPR006311 Twin-arginine translocation pathway, signal sequence [PS51318] (1-96)
  IPR019546 Twin-arginine translocation pathway, signal sequence, bacterial/archaeal [TIGR01409] (69-92)

Radius of gyration: 24.75 Å; Cα contacts (8 Å, |Δi|>4): 157; chains: 1; bounding box: 54×48×79 Å

Solvent-accessible surface area (backbone atoms only — not comparable to full-atom values): 14630 Å² total; per-residue (Å²): 132,86,80,84,58,89,61,76,58,63,68,62,63,77,70,68,66,85,93,66,96,71,94,78,80,78,78,67,65,55,56,57,50,55,52,57,65,34,94,70,42,54,60,72,77,75,44,76,94,75,58,77,67,57,63,72,64,65,53,96,63,90,72,81,76,74,78,76,80,45,74,66,55,52,52,51,50,51,52,52,51,52,52,52,52,54,53,49,51,44,46,49,60,36,55,53,90,62,69,71,50,59,52,91,97,51,75,59,57,50,76,61,37,51,37,50,47,65,29,37,45,46,48,70,68,68,61,58,66,84,88,43,83,56,57,60,56,54,37,52,52,35,38,32,56,57,46,59,73,44,59,53,72,58,40,40,53,55,48,49,50,36,21,55,59,54,21,60,66,46,28,44,73,73,39,66,44,66,61,52,93,69,46,47,54,71,56,30,39,56,28,50,51,48,29,59,69,40,90,46,67,69,46,28,49,46,38,51,50,52,50,51,51,52,48,48,23,41,72,70,35,74,86,46,24,72,74,61,74,45,91,66,78,60,66,70,64,56,54,66,69,74,73,121

Sequence (244 aa):
MPRTTCRSAASALRAWGPITARPGFDTFSHLRAVFAQSRWGTSWMAGAPYGKRVQALLRPDGALTMTVVTRRQLLKAGAAGGAALVLAGWWAQSSAGRPAVCAPGESCLSPTGRSVVLALAPALVGRWPADDPEAGRTLLAGLDTAISSLPAPMQQEIGELFAFLSFPPVRWLYLRLPAWDQVRPDAAARALARLQGSPLPLVRSVYCGLHKLVLAAWYGNPAHWAATGYEGPPAVVLAARQGE